Protein AF-A0A842QM04-F1 (afdb_monomer_lite)

pLDDT: mean 75.92, std 20.17, range [36.62, 98.62]

Radius of gyration: 23.26 Å; chains: 1; bounding box: 53×44×74 Å

Sequence (287 aa):
MEVWGDAIVGGTPVADGLPVTAMVNNVDYAQASSTANGMYDVILVNGDRPLTYNDDPNCAAHWAAGEACVPCTPGYGPAHPGNENDYCIEGPQNGSVVNILINNSPTIPVFIWNEGSVAKQKLIVATGGIINFLIDLVPGWNLISIPVLPVDTSITSIMKGCNYNRIWEFQADQSWKSTDTGLAGMDIGHGYWIDRVGLPGNCQINVSGTLPVSTTVGIDSPWTLVGYPSLTAEQITNLVPGGIYNRIWEFQADQSWKSTDTGLTTMEPGKGYWIHSSAPGSYNVTN

Structure (mmCIF, N/CA/C/O backbone):
data_AF-A0A842QM04-F1
#
_entry.id   AF-A0A842QM04-F1
#
loop_
_atom_site.group_PDB
_atom_site.id
_atom_site.type_symbol
_atom_site.label_atom_id
_atom_site.label_alt_id
_atom_site.label_comp_id
_atom_site.label_asym_id
_atom_site.label_entity_id
_atom_site.label_seq_id
_atom_site.pdbx_PDB_ins_code
_atom_site.Cartn_x
_atom_site.Cartn_y
_atom_site.Cartn_z
_atom_site.occupancy
_atom_site.B_iso_or_equiv
_atom_site.auth_seq_id
_atom_site.auth_comp_id
_atom_site.auth_asym_id
_atom_site.auth_atom_id
_atom_site.pdbx_PDB_model_num
ATOM 1 N N . MET A 1 1 ? 20.366 -6.108 -23.669 1.00 50.06 1 MET A N 1
ATOM 2 C CA . MET A 1 1 ? 20.631 -5.439 -22.383 1.00 50.06 1 MET A CA 1
ATOM 3 C C . MET A 1 1 ? 20.894 -6.550 -21.400 1.00 50.06 1 MET A C 1
ATOM 5 O O . MET A 1 1 ? 20.269 -7.597 -21.495 1.00 50.06 1 MET A O 1
ATOM 9 N N . GLU A 1 2 ? 21.826 -6.327 -20.493 1.00 46.25 2 GLU A N 1
ATOM 10 C CA . GLU A 1 2 ? 22.170 -7.273 -19.439 1.00 46.25 2 GLU A CA 1
ATOM 11 C C . GLU A 1 2 ? 21.515 -6.788 -18.143 1.00 46.25 2 GLU A C 1
ATOM 13 O O . GLU A 1 2 ? 21.742 -5.649 -17.720 1.00 46.25 2 GLU A O 1
ATOM 18 N N . VAL A 1 3 ? 20.625 -7.601 -17.574 1.00 48.72 3 VAL A N 1
ATOM 19 C CA . VAL A 1 3 ? 19.901 -7.294 -16.339 1.00 48.72 3 VAL A CA 1
ATOM 20 C C . VAL A 1 3 ? 20.430 -8.201 -15.240 1.00 48.72 3 VAL A C 1
ATOM 22 O O . VAL A 1 3 ? 20.200 -9.405 -15.229 1.00 48.72 3 VAL A O 1
ATOM 25 N N . TRP A 1 4 ? 21.097 -7.589 -14.270 1.00 48.22 4 TRP A N 1
ATOM 26 C CA . TRP A 1 4 ? 21.603 -8.267 -13.083 1.00 48.22 4 TRP A CA 1
ATOM 27 C C . TRP A 1 4 ? 20.594 -8.133 -11.941 1.00 48.22 4 TRP A C 1
ATOM 29 O O . TRP A 1 4 ? 20.156 -7.007 -11.672 1.00 48.22 4 TRP A O 1
ATOM 39 N N . GLY A 1 5 ? 20.285 -9.226 -11.234 1.00 49.91 5 GLY A N 1
ATOM 40 C CA . GLY A 1 5 ? 19.374 -9.183 -10.089 1.00 49.91 5 GLY A CA 1
ATOM 41 C C . GLY A 1 5 ? 19.583 -10.283 -9.047 1.00 49.91 5 GLY A C 1
ATOM 42 O O . GLY A 1 5 ? 19.861 -11.436 -9.361 1.00 49.91 5 GLY A O 1
ATOM 43 N N . ASP A 1 6 ? 19.399 -9.939 -7.773 1.00 50.94 6 ASP A N 1
ATOM 44 C CA . ASP A 1 6 ? 19.312 -10.936 -6.700 1.00 50.94 6 ASP A CA 1
ATOM 45 C C . ASP A 1 6 ? 17.967 -11.647 -6.804 1.00 50.94 6 ASP A C 1
ATOM 47 O O . ASP A 1 6 ? 16.958 -10.947 -6.835 1.00 50.94 6 ASP A O 1
ATOM 51 N N . ALA A 1 7 ? 17.934 -12.985 -6.796 1.00 52.12 7 ALA A N 1
ATOM 52 C CA . ALA A 1 7 ? 16.692 -13.745 -6.706 1.00 52.12 7 ALA A CA 1
ATOM 53 C C . ALA A 1 7 ? 16.375 -14.087 -5.254 1.00 52.12 7 ALA A C 1
ATOM 55 O O . ALA A 1 7 ? 17.070 -14.880 -4.614 1.00 52.12 7 ALA A O 1
ATOM 56 N N . ILE A 1 8 ? 15.287 -13.526 -4.732 1.00 50.38 8 ILE A N 1
ATOM 57 C CA . ILE A 1 8 ? 14.881 -13.747 -3.339 1.00 50.38 8 ILE A CA 1
ATOM 58 C C . ILE A 1 8 ? 13.460 -14.316 -3.293 1.00 50.38 8 ILE A C 1
ATOM 60 O O . ILE A 1 8 ? 12.548 -13.722 -3.857 1.00 50.38 8 ILE A O 1
ATOM 64 N N . VAL A 1 9 ? 13.263 -15.432 -2.583 1.00 49.84 9 VAL A N 1
ATOM 65 C CA . VAL A 1 9 ? 11.953 -16.011 -2.227 1.00 49.84 9 VAL A CA 1
ATOM 66 C C . VAL A 1 9 ? 11.722 -15.788 -0.739 1.00 49.84 9 VAL A C 1
ATOM 68 O O . VAL A 1 9 ? 12.460 -16.322 0.087 1.00 49.84 9 VAL A O 1
ATOM 71 N N . GLY A 1 10 ? 10.696 -15.017 -0.368 1.00 45.59 10 GLY A N 1
ATOM 72 C CA . GLY A 1 10 ? 10.311 -14.856 1.043 1.00 45.59 10 GLY A CA 1
ATOM 73 C C . GLY A 1 10 ? 11.462 -14.401 1.956 1.00 45.59 10 GLY A C 1
ATOM 74 O O . GLY A 1 10 ? 11.600 -14.899 3.068 1.00 45.59 10 GLY A O 1
ATOM 75 N N . GLY A 1 11 ? 12.336 -13.516 1.462 1.00 47.41 11 GLY A N 1
ATOM 76 C CA . GLY A 1 11 ? 13.523 -13.036 2.185 1.00 47.41 11 GLY A CA 1
ATOM 77 C C . GLY A 1 11 ? 14.744 -13.968 2.152 1.00 47.41 11 GLY A C 1
ATOM 78 O O . GLY A 1 11 ? 15.792 -13.596 2.670 1.00 47.41 11 GLY A O 1
ATOM 79 N N . THR A 1 12 ? 14.641 -15.144 1.526 1.00 49.25 12 THR A N 1
ATOM 80 C CA . THR A 1 12 ? 15.732 -16.123 1.396 1.00 49.25 12 THR A CA 1
ATOM 81 C C . THR A 1 12 ? 16.259 -16.156 -0.043 1.00 49.25 12 THR A C 1
ATOM 83 O O . THR A 1 12 ? 15.444 -16.186 -0.968 1.00 49.25 12 THR A O 1
ATOM 86 N N . PRO A 1 13 ? 17.585 -16.169 -0.273 1.00 56.88 13 PRO A N 1
ATOM 87 C CA . PRO A 1 13 ? 18.143 -16.358 -1.610 1.00 56.88 13 PRO A CA 1
ATOM 88 C C . PRO A 1 13 ? 17.659 -17.667 -2.240 1.00 56.88 13 PRO A C 1
ATOM 90 O O . PRO A 1 13 ? 17.586 -18.702 -1.573 1.00 56.88 13 PRO A O 1
ATOM 93 N N . VAL A 1 14 ? 17.318 -17.625 -3.525 1.00 59.19 14 VAL A N 1
ATOM 94 C CA . VAL A 1 14 ? 16.965 -18.831 -4.282 1.00 59.19 14 VAL A CA 1
ATOM 95 C C . VAL A 1 14 ? 18.202 -19.706 -4.459 1.00 59.19 14 VAL A C 1
ATOM 97 O O . VAL A 1 14 ? 19.300 -19.190 -4.626 1.00 59.19 14 VAL A O 1
ATOM 100 N N . ALA A 1 15 ? 18.037 -21.031 -4.424 1.00 60.91 15 ALA A N 1
ATOM 101 C CA . ALA A 1 15 ? 19.145 -21.955 -4.646 1.00 60.91 15 ALA A CA 1
ATOM 102 C C . ALA A 1 15 ? 19.798 -21.742 -6.023 1.00 60.91 15 ALA A C 1
ATOM 104 O O . ALA A 1 15 ? 19.101 -21.520 -7.016 1.00 60.91 15 ALA A O 1
ATOM 105 N N . ASP A 1 16 ? 21.124 -21.851 -6.071 1.00 60.94 16 ASP A N 1
ATOM 106 C CA . ASP A 1 16 ? 21.903 -21.779 -7.307 1.00 60.94 16 ASP A CA 1
ATOM 107 C C . ASP A 1 16 ? 21.516 -22.937 -8.254 1.00 60.94 16 ASP A C 1
ATOM 109 O O . ASP A 1 16 ? 21.175 -24.038 -7.813 1.00 60.94 16 ASP A O 1
ATOM 113 N N . GLY A 1 17 ? 21.596 -22.706 -9.566 1.00 62.78 17 GLY A N 1
ATOM 114 C CA . GLY A 1 17 ? 21.400 -23.732 -10.595 1.00 62.78 17 GLY A CA 1
ATOM 115 C C . GLY A 1 17 ? 19.962 -23.954 -11.068 1.00 62.78 17 GLY A C 1
ATOM 116 O O . GLY A 1 17 ? 19.733 -24.881 -11.847 1.00 62.78 17 GLY A O 1
ATO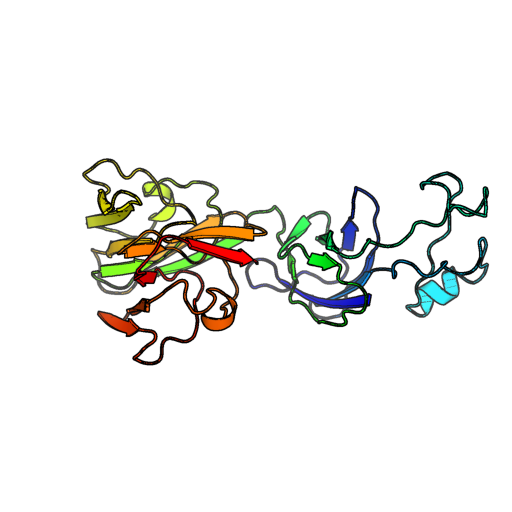M 117 N N . LEU A 1 18 ? 18.984 -23.150 -10.632 1.00 63.22 18 LEU A N 1
ATOM 118 C CA . LEU A 1 18 ? 17.623 -23.250 -11.169 1.00 63.22 18 LEU A CA 1
ATOM 119 C C . LEU A 1 18 ? 17.530 -22.657 -12.586 1.00 63.22 18 LEU A C 1
ATOM 121 O O . LEU A 1 18 ? 18.185 -21.654 -12.872 1.00 63.22 18 LEU A O 1
ATOM 125 N N . PRO A 1 19 ? 16.702 -23.241 -13.475 1.00 69.31 19 PRO A N 1
ATOM 126 C CA . PRO A 1 19 ? 16.537 -22.730 -14.830 1.00 69.31 19 PRO A CA 1
ATOM 127 C C . PRO A 1 19 ? 15.840 -21.369 -14.805 1.00 69.31 19 PRO A C 1
ATOM 129 O O . PRO A 1 19 ? 14.914 -21.166 -14.019 1.00 69.31 19 PRO A O 1
ATOM 132 N N . VAL A 1 20 ? 16.251 -20.455 -15.681 1.00 67.81 20 VAL A N 1
ATOM 133 C CA . VAL A 1 20 ? 15.662 -19.117 -15.800 1.00 67.81 20 VAL A CA 1
ATOM 134 C C . VAL A 1 20 ? 15.274 -18.849 -17.243 1.00 67.81 20 VAL A C 1
ATOM 136 O O . VAL A 1 20 ? 16.060 -19.113 -18.147 1.00 67.81 20 VAL A O 1
ATOM 139 N N . THR A 1 21 ? 14.069 -18.323 -17.439 1.00 73.19 21 THR A N 1
ATOM 140 C CA . THR A 1 21 ? 13.501 -17.974 -18.750 1.00 73.19 21 THR A CA 1
ATOM 141 C C . THR A 1 21 ? 12.966 -16.547 -18.703 1.00 73.19 21 THR A C 1
ATOM 143 O O . THR A 1 21 ? 12.448 -16.138 -17.662 1.00 73.19 21 THR A O 1
ATOM 146 N N . ALA A 1 22 ? 13.013 -15.800 -19.804 1.00 69.88 22 ALA A N 1
ATOM 147 C CA . ALA A 1 22 ? 12.411 -14.471 -19.903 1.00 69.88 22 ALA A CA 1
ATOM 148 C C . ALA A 1 22 ? 11.474 -14.401 -21.106 1.00 69.88 22 ALA A C 1
ATOM 150 O O . ALA A 1 22 ? 11.898 -14.291 -22.252 1.00 69.88 22 ALA A O 1
ATOM 151 N N . MET A 1 23 ? 10.177 -14.456 -20.827 1.00 68.94 23 MET A N 1
ATOM 152 C CA . MET A 1 23 ? 9.145 -14.651 -21.831 1.00 68.94 23 MET A CA 1
ATOM 153 C C . MET A 1 23 ? 8.532 -13.323 -22.277 1.00 68.94 23 MET A C 1
ATOM 155 O O . MET A 1 23 ? 8.021 -12.559 -21.452 1.00 68.94 23 MET A O 1
ATOM 159 N N . VAL A 1 24 ? 8.467 -13.113 -23.591 1.00 62.97 24 VAL A N 1
ATOM 160 C CA . VAL A 1 24 ? 7.610 -12.106 -24.238 1.00 62.97 24 VAL A CA 1
ATOM 161 C C . VAL A 1 24 ? 6.768 -12.826 -25.284 1.00 62.97 24 VAL A C 1
ATOM 163 O O . VAL A 1 24 ? 7.307 -13.520 -26.137 1.00 62.97 24 VAL A O 1
ATOM 166 N N . ASN A 1 25 ? 5.438 -12.723 -25.209 1.00 65.56 25 ASN A N 1
ATOM 167 C CA . ASN A 1 25 ? 4.518 -13.395 -26.145 1.00 65.56 25 ASN A CA 1
ATOM 168 C C . ASN A 1 25 ? 4.807 -14.902 -26.354 1.00 65.56 25 ASN A C 1
ATOM 170 O O . ASN A 1 25 ? 4.717 -15.406 -27.471 1.00 65.56 25 ASN A O 1
ATOM 174 N N . ASN A 1 26 ? 5.136 -15.625 -25.276 1.00 66.19 26 ASN A N 1
ATOM 175 C CA . ASN A 1 26 ? 5.516 -17.050 -25.277 1.00 66.19 26 ASN A CA 1
ATOM 176 C C . ASN A 1 26 ? 6.817 -17.401 -26.020 1.00 66.19 26 ASN A C 1
ATOM 178 O O . ASN A 1 26 ? 7.071 -18.578 -26.271 1.00 66.19 26 ASN A O 1
ATOM 182 N N . VAL A 1 27 ? 7.661 -16.417 -26.312 1.00 63.50 27 VAL A N 1
ATOM 183 C CA . VAL A 1 27 ? 9.019 -16.628 -26.816 1.00 63.50 27 VAL A CA 1
ATOM 184 C C . VAL A 1 27 ? 10.002 -16.324 -25.689 1.00 63.50 27 VAL A C 1
ATOM 186 O O . VAL A 1 27 ? 9.849 -15.313 -25.002 1.00 63.50 27 VAL A O 1
ATOM 189 N N . ASP A 1 28 ? 10.956 -17.227 -25.463 1.00 68.81 28 ASP A N 1
ATOM 190 C CA . ASP A 1 28 ? 12.012 -17.056 -24.464 1.00 68.81 28 ASP A CA 1
ATOM 191 C C . ASP A 1 28 ? 13.169 -16.253 -25.063 1.00 68.81 28 ASP A C 1
ATOM 193 O O . ASP A 1 28 ? 13.744 -16.630 -26.084 1.00 68.81 28 ASP A O 1
ATOM 197 N N . TYR A 1 29 ? 13.481 -15.136 -24.420 1.00 64.81 29 TYR A N 1
ATOM 198 C CA . TYR A 1 29 ? 14.514 -14.183 -24.808 1.00 64.81 29 TYR A CA 1
ATOM 199 C C . TYR A 1 29 ? 15.666 -14.121 -23.802 1.00 64.81 29 TYR A C 1
ATOM 201 O O . TYR A 1 29 ? 16.580 -13.311 -23.982 1.00 64.81 29 TYR A O 1
ATOM 209 N N . ALA A 1 30 ? 15.621 -14.928 -22.734 1.00 63.69 30 ALA A N 1
ATOM 210 C CA . ALA A 1 30 ? 16.684 -14.960 -21.742 1.00 63.69 30 ALA A CA 1
ATOM 211 C C . ALA A 1 30 ? 17.868 -15.795 -22.220 1.00 63.69 30 ALA A C 1
ATOM 213 O O . ALA A 1 30 ? 17.745 -16.968 -22.561 1.00 63.69 30 ALA A O 1
ATOM 214 N N . GLN A 1 31 ? 19.052 -15.223 -22.070 1.00 62.38 31 GLN A N 1
ATOM 215 C CA . GLN A 1 31 ? 20.216 -15.979 -21.650 1.00 62.38 31 GLN A CA 1
ATOM 216 C C . GLN A 1 31 ? 20.417 -15.691 -20.174 1.00 62.38 31 GLN A C 1
ATOM 218 O O . GLN A 1 31 ? 20.721 -14.563 -19.797 1.00 62.38 31 GLN A O 1
ATOM 223 N N . ALA A 1 32 ? 20.205 -16.689 -19.328 1.00 60.81 32 ALA A N 1
ATOM 224 C CA . ALA A 1 32 ? 20.307 -16.491 -17.898 1.00 60.81 32 ALA A CA 1
ATOM 225 C C . ALA A 1 32 ? 21.270 -17.482 -17.260 1.00 60.81 32 ALA A C 1
ATOM 227 O O . ALA A 1 32 ? 21.277 -18.670 -17.586 1.00 60.81 32 ALA A O 1
ATOM 228 N N . SER A 1 33 ? 22.082 -16.983 -16.333 1.00 61.19 33 SER A N 1
ATOM 229 C CA . SER A 1 33 ? 22.974 -17.803 -15.527 1.00 61.19 33 SER A CA 1
ATOM 230 C C . SER A 1 33 ? 22.689 -17.572 -14.047 1.00 61.19 33 SER A C 1
ATOM 232 O O . SER A 1 33 ? 22.575 -16.440 -13.575 1.00 61.19 33 SER A O 1
ATOM 234 N N . SER A 1 34 ? 22.542 -18.663 -13.295 1.00 58.72 34 SER A N 1
ATOM 235 C CA . SER A 1 34 ? 22.587 -18.592 -11.839 1.00 58.72 34 SER A CA 1
ATOM 236 C C . SER A 1 34 ? 24.041 -18.394 -11.420 1.00 58.72 34 SER A C 1
ATOM 238 O O . SER A 1 34 ? 24.897 -19.220 -11.753 1.00 58.72 34 SER A O 1
ATOM 240 N N . THR A 1 35 ? 24.324 -17.330 -10.686 1.00 56.56 35 THR A N 1
ATOM 241 C CA . THR A 1 35 ? 25.639 -17.088 -10.086 1.00 56.56 35 THR A CA 1
ATOM 242 C C . THR A 1 35 ? 25.658 -17.582 -8.635 1.00 56.56 35 THR A C 1
ATOM 244 O O . THR A 1 35 ? 24.661 -18.098 -8.135 1.00 56.56 35 THR A O 1
ATOM 247 N N . ALA A 1 36 ? 26.801 -17.463 -7.956 1.00 52.94 36 ALA A N 1
ATOM 248 C CA . ALA A 1 36 ? 26.928 -17.888 -6.565 1.00 52.94 36 ALA A CA 1
ATOM 249 C C . ALA A 1 36 ? 26.065 -17.032 -5.619 1.00 52.94 36 ALA A C 1
ATOM 251 O O . ALA A 1 36 ? 26.028 -15.806 -5.743 1.00 52.94 36 ALA A O 1
ATOM 252 N N . ASN A 1 37 ? 25.492 -17.668 -4.593 1.00 54.59 37 ASN A N 1
ATOM 253 C CA . ASN A 1 37 ? 24.711 -17.035 -3.516 1.00 54.59 37 ASN A CA 1
ATOM 254 C C . ASN A 1 37 ? 23.301 -16.554 -3.922 1.00 54.59 37 ASN A C 1
ATOM 256 O O . ASN A 1 37 ? 22.793 -15.590 -3.349 1.00 54.59 37 ASN A O 1
ATOM 260 N N . GLY A 1 38 ? 22.655 -17.214 -4.881 1.00 50.22 38 GLY A N 1
ATOM 261 C CA . GLY A 1 38 ? 21.266 -16.957 -5.267 1.00 50.22 38 GLY A CA 1
ATOM 262 C C . GLY A 1 38 ? 21.049 -15.691 -6.093 1.00 50.22 38 GLY A C 1
ATOM 263 O O . GLY A 1 38 ? 19.921 -15.213 -6.208 1.00 50.22 38 GLY A O 1
ATOM 264 N N . MET A 1 39 ? 22.113 -15.131 -6.670 1.00 51.56 39 MET A N 1
ATOM 265 C CA . MET A 1 39 ? 22.015 -14.032 -7.631 1.00 51.56 39 MET A CA 1
ATOM 266 C C . MET A 1 39 ? 21.904 -14.587 -9.052 1.00 51.56 39 MET A C 1
ATOM 268 O O . MET A 1 39 ? 22.579 -15.559 -9.396 1.00 51.56 39 MET A O 1
ATOM 272 N N . TYR A 1 40 ? 21.087 -13.957 -9.888 1.00 55.41 40 TYR A N 1
ATOM 273 C CA . TYR A 1 40 ? 20.880 -14.349 -11.277 1.00 55.41 40 TYR A CA 1
ATOM 274 C C . TYR A 1 40 ? 21.275 -13.209 -12.207 1.00 55.41 40 TYR A C 1
ATOM 276 O O . TYR A 1 40 ? 20.991 -12.036 -11.960 1.00 55.41 40 TYR A O 1
ATOM 284 N N . ASP A 1 41 ? 21.932 -13.581 -13.293 1.00 55.19 41 ASP A N 1
ATOM 285 C CA . ASP A 1 41 ? 22.185 -12.699 -14.417 1.00 55.19 41 ASP A CA 1
ATOM 286 C C . ASP A 1 41 ? 21.240 -13.092 -15.548 1.00 55.19 41 ASP A C 1
ATOM 288 O O . ASP A 1 41 ? 21.176 -14.269 -15.902 1.00 55.19 41 ASP A O 1
ATOM 292 N N . VAL A 1 42 ? 20.460 -12.137 -16.052 1.00 57.56 42 VAL A N 1
ATOM 293 C CA . VAL A 1 42 ? 19.512 -12.326 -17.151 1.00 57.56 42 VAL A CA 1
ATOM 294 C C . VAL A 1 42 ? 19.873 -11.348 -18.260 1.00 57.56 42 VAL A C 1
ATOM 296 O O . VAL A 1 42 ? 19.535 -10.163 -18.233 1.00 57.56 42 VAL A O 1
ATOM 299 N N . ILE A 1 43 ? 20.531 -11.860 -19.289 1.00 56.47 43 ILE A N 1
ATOM 300 C CA . ILE A 1 43 ? 20.775 -11.147 -20.532 1.00 56.47 43 ILE A CA 1
ATOM 301 C C . ILE A 1 43 ? 19.538 -11.308 -21.410 1.00 56.47 43 ILE A C 1
ATOM 303 O O . ILE A 1 43 ? 19.187 -12.405 -21.839 1.00 56.47 43 ILE A O 1
ATOM 307 N N . LEU A 1 44 ? 18.878 -10.192 -21.703 1.00 58.16 44 LEU A N 1
ATOM 308 C CA . LEU A 1 44 ? 17.851 -10.128 -22.734 1.00 58.16 44 LEU A CA 1
ATOM 309 C C . LEU A 1 44 ? 18.530 -9.763 -24.054 1.00 58.16 44 LEU A C 1
ATOM 311 O O . LEU A 1 44 ? 19.153 -8.695 -24.182 1.00 58.16 44 LEU A O 1
ATOM 315 N N . VAL A 1 45 ? 18.429 -10.665 -25.028 1.00 56.03 45 VAL A N 1
ATOM 316 C CA . VAL A 1 45 ? 19.052 -10.494 -26.345 1.00 56.03 45 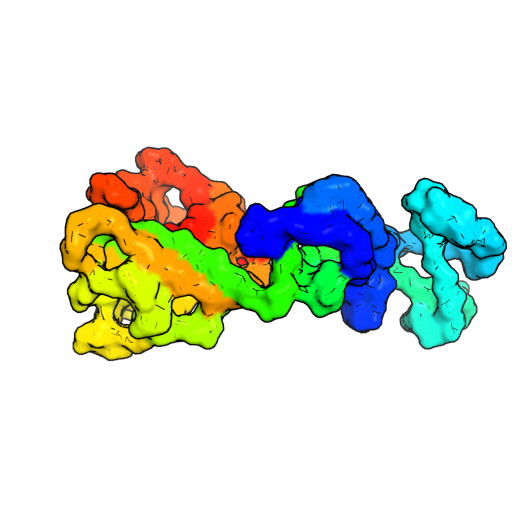VAL A CA 1
ATOM 317 C C . VAL A 1 45 ? 18.433 -9.267 -27.039 1.00 56.03 45 VAL A C 1
ATOM 319 O O . VAL A 1 45 ? 17.214 -9.123 -27.100 1.00 56.03 45 VAL A O 1
ATOM 322 N N . ASN A 1 46 ? 19.284 -8.325 -27.470 1.00 51.03 46 ASN A N 1
ATOM 323 C CA . ASN A 1 46 ? 18.893 -6.976 -27.909 1.00 51.03 46 ASN A CA 1
ATOM 324 C C . ASN A 1 46 ? 17.923 -6.961 -29.108 1.00 51.03 46 ASN A C 1
ATOM 326 O O . ASN A 1 46 ? 18.108 -7.706 -30.066 1.00 51.03 46 ASN A O 1
ATOM 330 N N . GLY A 1 47 ? 16.969 -6.021 -29.060 1.00 46.50 47 GLY A N 1
ATOM 331 C CA . GLY A 1 47 ? 16.102 -5.607 -30.168 1.00 46.50 47 GLY A CA 1
ATOM 332 C C . GLY A 1 47 ? 16.815 -4.824 -31.285 1.00 46.50 47 GLY A C 1
ATOM 333 O O . GLY A 1 47 ? 17.942 -4.351 -31.113 1.00 46.50 47 GLY A O 1
ATOM 334 N N . ASP A 1 48 ? 16.136 -4.766 -32.435 1.00 38.78 48 ASP A N 1
ATOM 335 C CA . ASP A 1 48 ? 16.347 -3.987 -33.673 1.00 38.78 48 ASP A CA 1
ATOM 336 C C . ASP A 1 48 ? 17.752 -3.894 -34.297 1.00 38.78 48 ASP A C 1
ATOM 338 O O . ASP A 1 48 ? 17.982 -3.131 -35.240 1.00 38.78 48 ASP A O 1
ATOM 342 N N . ARG A 1 49 ? 18.709 -4.719 -33.869 1.00 36.62 49 ARG A N 1
ATOM 343 C CA . ARG A 1 49 ? 19.895 -5.006 -34.685 1.00 36.62 49 ARG A CA 1
ATOM 344 C C . ARG A 1 49 ? 19.730 -6.371 -35.333 1.00 36.62 49 ARG A C 1
ATOM 346 O O . ARG A 1 49 ? 19.421 -7.312 -34.605 1.00 36.62 49 ARG A O 1
ATOM 353 N N . PRO A 1 50 ? 19.973 -6.509 -36.653 1.00 37.75 50 PRO A N 1
ATOM 354 C CA . PRO A 1 50 ? 20.036 -7.824 -37.269 1.00 37.75 50 PRO A CA 1
ATOM 355 C C . PRO A 1 50 ? 21.075 -8.634 -36.496 1.00 37.75 50 PRO A C 1
ATOM 357 O O . PRO A 1 50 ? 22.263 -8.296 -36.501 1.00 37.75 50 PRO A O 1
ATOM 360 N N . LEU A 1 51 ? 20.604 -9.645 -35.764 1.00 39.91 51 LEU A N 1
ATOM 361 C CA . LEU A 1 51 ? 21.462 -10.649 -35.156 1.00 39.91 51 LEU A CA 1
ATOM 362 C C . LEU A 1 51 ? 22.231 -11.263 -36.319 1.00 39.91 51 LEU A C 1
ATOM 364 O O . LEU A 1 51 ? 21.653 -11.798 -37.262 1.00 39.91 51 LEU A O 1
ATOM 368 N N . THR A 1 52 ? 23.531 -11.019 -36.343 1.00 37.72 52 THR A N 1
ATOM 369 C CA . THR A 1 52 ? 24.341 -11.306 -37.515 1.00 37.72 52 THR A CA 1
ATOM 370 C C . THR A 1 52 ? 24.441 -12.808 -37.755 1.00 37.72 52 THR A C 1
ATOM 372 O O . THR A 1 52 ? 24.844 -13.545 -36.865 1.00 37.72 52 THR A O 1
ATOM 375 N N . TYR A 1 53 ? 24.153 -13.166 -39.010 1.00 43.25 53 TYR A N 1
ATOM 376 C CA . TYR A 1 53 ? 24.364 -14.426 -39.724 1.00 43.25 53 TYR A CA 1
ATOM 377 C C . TYR A 1 53 ? 23.592 -15.652 -39.218 1.00 43.25 53 TYR A C 1
ATOM 379 O O . TYR A 1 53 ? 23.960 -16.304 -38.24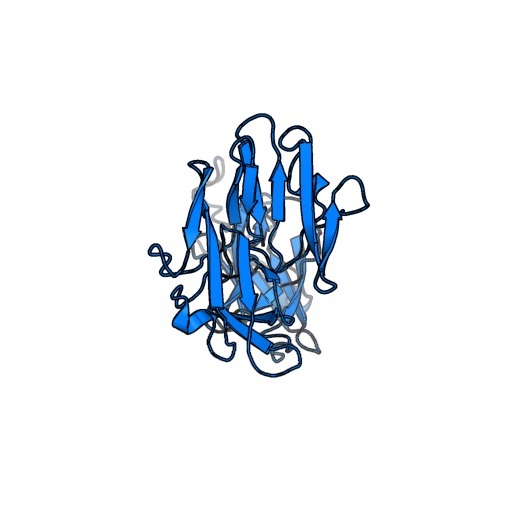4 1.00 43.25 53 TYR A O 1
ATOM 387 N N . ASN A 1 54 ? 22.578 -16.030 -40.008 1.00 39.47 54 ASN A N 1
ATOM 388 C CA . ASN A 1 54 ? 22.154 -17.421 -40.139 1.00 39.47 54 ASN A CA 1
ATOM 389 C C . ASN A 1 54 ? 23.413 -18.307 -40.229 1.00 39.47 54 ASN A C 1
ATOM 391 O O . ASN A 1 54 ? 24.284 -18.053 -41.063 1.00 39.47 54 ASN A O 1
ATOM 395 N N . ASP A 1 55 ? 23.488 -19.319 -39.364 1.00 50.12 55 ASP A N 1
ATOM 396 C CA . ASP A 1 55 ? 24.503 -20.379 -39.363 1.00 50.12 55 ASP A CA 1
ATOM 397 C C . ASP A 1 55 ? 25.896 -20.036 -38.797 1.00 50.12 55 ASP A C 1
ATOM 399 O O . ASP A 1 55 ? 26.899 -20.479 -39.354 1.00 50.12 55 ASP A O 1
ATOM 403 N N . ASP A 1 56 ? 26.006 -19.326 -37.666 1.00 55.16 56 ASP A N 1
ATOM 404 C CA . ASP A 1 56 ? 27.287 -19.233 -36.940 1.00 55.16 56 ASP A CA 1
ATOM 405 C C . ASP A 1 56 ? 27.718 -20.611 -36.367 1.00 55.16 56 ASP A C 1
ATOM 407 O O . ASP A 1 56 ? 27.140 -21.090 -35.382 1.00 55.16 56 ASP A O 1
ATOM 411 N N . PRO A 1 57 ? 28.759 -21.271 -36.922 1.00 60.25 57 PRO A N 1
ATOM 412 C CA . PRO A 1 57 ? 29.215 -22.578 -36.445 1.00 60.25 57 PRO A CA 1
ATOM 413 C C . PRO A 1 57 ? 29.892 -22.507 -35.067 1.00 60.25 57 PRO A C 1
ATOM 415 O O . PRO A 1 57 ? 30.085 -23.539 -34.422 1.00 60.25 57 PRO A O 1
ATOM 418 N N . ASN A 1 58 ? 30.242 -21.306 -34.602 1.00 57.78 58 ASN A N 1
ATOM 419 C CA . ASN A 1 58 ? 30.855 -21.054 -33.306 1.00 57.78 58 ASN A CA 1
ATOM 420 C C . ASN A 1 58 ? 29.828 -20.644 -32.250 1.00 57.78 58 ASN A C 1
ATOM 422 O O . ASN A 1 58 ? 30.225 -20.263 -31.151 1.00 57.78 58 ASN A O 1
ATOM 426 N N . CYS A 1 59 ? 28.525 -20.774 -32.521 1.00 57.12 59 CYS A N 1
ATOM 427 C CA . CYS A 1 59 ? 27.476 -20.411 -31.569 1.00 57.12 59 CYS A CA 1
ATOM 428 C C . CYS A 1 59 ? 27.679 -21.054 -30.187 1.00 57.12 59 CYS A C 1
ATOM 430 O O . CYS A 1 59 ? 27.491 -20.406 -29.166 1.00 57.12 59 CYS A O 1
ATOM 432 N N . ALA A 1 60 ? 28.167 -22.299 -30.133 1.00 56.16 60 ALA A N 1
ATOM 433 C CA . ALA A 1 60 ? 28.515 -22.973 -28.880 1.00 56.16 60 ALA A CA 1
ATOM 434 C C . ALA A 1 60 ? 29.724 -22.348 -28.146 1.00 56.16 60 ALA A C 1
ATOM 436 O O . ALA A 1 60 ? 29.792 -22.400 -26.920 1.00 56.16 60 ALA A O 1
ATOM 437 N N . ALA A 1 61 ? 30.680 -21.763 -28.871 1.00 58.66 61 ALA A N 1
ATOM 438 C CA . ALA A 1 61 ? 31.825 -21.056 -28.297 1.00 58.66 61 ALA A CA 1
ATOM 439 C C . ALA A 1 61 ? 31.432 -19.656 -27.803 1.00 58.66 61 ALA A C 1
ATOM 441 O O . ALA A 1 61 ? 31.835 -19.275 -26.709 1.00 58.66 61 ALA A O 1
ATOM 442 N N . HIS A 1 62 ? 30.587 -18.944 -28.555 1.00 53.53 62 HIS A N 1
ATOM 443 C CA . HIS A 1 62 ? 29.954 -17.699 -28.112 1.00 53.53 62 HIS A CA 1
ATOM 444 C C . HIS A 1 62 ? 29.110 -17.943 -26.852 1.00 53.53 62 HIS A C 1
ATOM 446 O O . HIS A 1 62 ? 29.283 -17.260 -25.844 1.00 53.53 62 HIS A O 1
ATOM 452 N N . TRP A 1 63 ? 28.326 -19.027 -26.844 1.00 51.78 63 TRP A N 1
ATOM 453 C CA . TRP A 1 63 ? 27.583 -19.498 -25.674 1.00 51.78 63 TRP A CA 1
ATOM 454 C C . TRP A 1 63 ? 28.495 -19.772 -24.468 1.00 51.78 63 TRP A C 1
ATOM 456 O O . TRP A 1 63 ? 28.179 -19.385 -23.347 1.00 51.78 63 TRP A O 1
ATOM 466 N N . ALA A 1 64 ? 29.653 -20.404 -24.681 1.00 50.81 64 ALA A N 1
ATOM 467 C CA . ALA A 1 64 ? 30.630 -20.670 -23.623 1.00 50.81 64 ALA A CA 1
ATOM 468 C C . ALA A 1 64 ? 31.380 -19.412 -23.136 1.00 50.81 64 ALA A C 1
ATOM 470 O O . ALA A 1 64 ? 31.931 -19.425 -22.035 1.00 50.81 64 ALA A O 1
ATOM 471 N N . ALA A 1 65 ? 31.405 -18.345 -23.937 1.00 50.91 65 ALA A N 1
ATOM 472 C CA . ALA A 1 65 ? 32.043 -17.068 -23.623 1.00 50.91 65 ALA A CA 1
ATOM 473 C C . ALA A 1 65 ? 31.086 -16.041 -22.985 1.00 50.91 65 ALA A C 1
ATOM 475 O O . ALA A 1 65 ? 31.525 -14.946 -22.640 1.00 50.91 65 ALA A O 1
ATOM 476 N N . GLY A 1 66 ? 29.805 -16.386 -22.806 1.00 43.38 66 GLY A N 1
ATOM 477 C CA . GLY A 1 66 ? 28.784 -15.460 -22.300 1.00 43.38 66 GLY A CA 1
ATOM 478 C C . GLY A 1 66 ? 28.295 -14.459 -23.350 1.00 43.38 66 GLY A C 1
ATOM 479 O O . GLY A 1 66 ? 27.769 -13.406 -23.007 1.00 43.38 66 GLY A O 1
ATOM 480 N N . GLU A 1 67 ? 28.488 -14.765 -24.631 1.00 48.03 67 GLU A N 1
ATOM 481 C CA . GLU A 1 67 ? 28.049 -13.934 -25.744 1.00 48.03 67 GLU A CA 1
ATOM 482 C C . GLU A 1 67 ? 26.683 -14.407 -26.273 1.00 48.03 67 GLU A C 1
ATOM 484 O O . GLU A 1 67 ? 26.362 -15.603 -26.292 1.00 48.03 67 GLU A O 1
ATOM 489 N N . ALA A 1 68 ? 25.858 -13.456 -26.719 1.00 46.12 68 ALA A N 1
ATOM 490 C CA . ALA A 1 68 ? 24.538 -13.755 -27.257 1.00 46.12 68 ALA A CA 1
ATOM 491 C C . ALA A 1 68 ? 24.633 -14.443 -28.622 1.00 46.12 68 ALA A C 1
ATOM 493 O O . ALA A 1 68 ? 25.121 -13.855 -29.584 1.00 46.12 68 ALA A O 1
ATOM 494 N N . CYS A 1 69 ? 24.120 -15.671 -28.713 1.00 50.81 69 CYS A N 1
ATOM 495 C CA . CYS A 1 69 ? 23.965 -16.389 -29.972 1.00 50.81 69 CYS A CA 1
ATOM 496 C C . CYS A 1 69 ? 22.648 -17.176 -29.956 1.00 50.81 69 CYS A C 1
ATOM 498 O O . CYS A 1 69 ? 22.486 -18.113 -29.174 1.00 50.81 69 CYS A O 1
ATOM 500 N N . VAL A 1 70 ? 21.691 -16.764 -30.794 1.00 50.09 70 VAL A N 1
ATOM 501 C CA . VAL A 1 70 ? 20.389 -17.428 -30.952 1.00 50.09 70 VAL A CA 1
ATOM 502 C C . VAL A 1 70 ? 20.318 -17.992 -32.373 1.00 50.09 70 VAL A C 1
ATOM 504 O O . VAL A 1 70 ? 20.421 -17.215 -33.322 1.00 50.09 70 VAL A O 1
ATOM 507 N N . PRO A 1 71 ? 20.139 -19.312 -32.561 1.00 44.53 71 PRO A N 1
ATOM 508 C CA . PRO A 1 71 ? 19.958 -19.887 -33.889 1.00 44.53 71 PRO A CA 1
ATOM 509 C C . PRO A 1 71 ? 18.649 -19.377 -34.507 1.00 44.53 71 PRO A C 1
ATOM 511 O O . PRO A 1 71 ? 17.567 -19.638 -33.974 1.00 44.53 71 PRO A O 1
ATOM 514 N N . CYS A 1 72 ? 18.717 -18.669 -35.636 1.00 47.62 72 CYS A N 1
ATOM 515 C CA . CYS A 1 72 ? 17.514 -18.319 -36.389 1.00 47.62 72 CYS A CA 1
ATOM 516 C C . CYS A 1 72 ? 16.894 -19.624 -36.926 1.00 47.62 72 CYS A C 1
ATOM 518 O O . CYS A 1 72 ? 17.539 -20.395 -37.636 1.00 47.62 72 CYS A O 1
ATOM 520 N N . THR A 1 73 ? 15.651 -19.918 -36.535 1.00 44.62 73 THR A N 1
ATOM 521 C CA . THR A 1 73 ? 14.913 -21.075 -37.058 1.00 44.62 73 THR A CA 1
ATOM 522 C C . THR A 1 73 ? 13.970 -20.568 -38.146 1.00 44.62 73 THR A C 1
ATOM 524 O O . THR A 1 73 ? 13.131 -19.715 -37.845 1.00 44.62 73 THR A O 1
ATOM 527 N N . PRO A 1 74 ? 14.054 -21.053 -39.397 1.00 45.59 74 PRO A N 1
ATOM 528 C CA . PRO A 1 74 ? 13.150 -20.611 -40.454 1.00 45.59 74 PRO A CA 1
ATOM 529 C C . PRO A 1 74 ? 11.681 -20.826 -40.049 1.00 45.59 74 PRO A C 1
ATOM 531 O O . PRO A 1 74 ? 11.278 -21.957 -39.777 1.00 45.59 74 PRO A O 1
ATOM 534 N N . GLY A 1 75 ? 10.877 -19.754 -40.018 1.00 48.00 75 GLY A N 1
ATOM 535 C CA . GLY A 1 75 ? 9.414 -19.836 -39.877 1.00 48.00 75 GLY A CA 1
ATOM 536 C C . GLY A 1 75 ? 8.774 -19.224 -38.623 1.00 48.00 75 GLY A C 1
ATOM 537 O O . GLY A 1 75 ? 7.554 -19.308 -38.498 1.00 48.00 75 GLY A O 1
ATOM 538 N N . TYR A 1 76 ? 9.530 -18.588 -37.721 1.00 44.34 76 TYR A N 1
ATOM 539 C CA . TYR A 1 76 ? 8.978 -17.885 -36.549 1.00 44.34 76 TYR A CA 1
ATOM 540 C C . TYR A 1 76 ? 9.250 -16.367 -36.621 1.00 44.34 76 TYR A C 1
ATOM 542 O O . TYR A 1 76 ? 10.220 -15.878 -36.055 1.00 44.34 76 TYR A O 1
ATOM 550 N N . GLY A 1 77 ? 8.394 -15.612 -37.322 1.00 45.84 77 GLY A N 1
ATOM 551 C CA . GLY A 1 77 ? 8.397 -14.136 -37.311 1.00 45.84 77 GLY A CA 1
ATOM 552 C C . GLY A 1 77 ? 7.674 -13.494 -38.510 1.00 45.84 77 GLY A C 1
ATOM 553 O O . GLY A 1 77 ? 7.534 -14.144 -39.549 1.00 45.84 77 GLY A O 1
ATOM 554 N N . PRO A 1 78 ? 7.170 -12.247 -38.403 1.00 43.41 78 PRO A N 1
ATOM 555 C CA . PRO A 1 78 ? 6.719 -11.479 -39.564 1.00 43.41 78 PRO A CA 1
ATOM 556 C C . PRO A 1 78 ? 7.918 -11.133 -40.463 1.00 43.41 78 PRO A C 1
ATOM 558 O O . PRO A 1 78 ? 8.989 -10.800 -39.970 1.00 43.41 78 PRO A O 1
ATOM 561 N N . ALA A 1 79 ? 7.750 -11.233 -41.784 1.00 47.06 79 ALA A N 1
ATOM 562 C CA . ALA A 1 79 ? 8.826 -10.963 -42.738 1.00 47.06 79 ALA A CA 1
ATOM 563 C C . ALA A 1 79 ? 9.294 -9.499 -42.654 1.00 47.06 79 ALA A C 1
ATOM 565 O O . ALA A 1 79 ? 8.472 -8.581 -42.729 1.00 47.06 79 ALA A O 1
ATOM 566 N N . HIS A 1 80 ? 10.607 -9.279 -42.557 1.00 45.09 80 HIS A N 1
ATOM 567 C CA . HIS A 1 80 ? 11.181 -7.939 -42.645 1.00 45.09 80 HIS A CA 1
ATOM 568 C C . HIS A 1 80 ? 10.949 -7.375 -44.062 1.00 45.09 80 HIS A C 1
ATOM 570 O O . HIS A 1 80 ? 11.229 -8.058 -45.056 1.00 45.09 80 HIS A O 1
ATOM 576 N N . PRO A 1 81 ? 10.470 -6.127 -44.221 1.00 43.31 81 PRO A N 1
ATOM 577 C CA . PRO A 1 81 ? 10.336 -5.523 -45.540 1.00 43.31 81 PRO A CA 1
ATOM 578 C C . PRO A 1 81 ? 11.727 -5.360 -46.169 1.00 43.31 81 PRO A C 1
ATOM 580 O O . PRO A 1 81 ? 12.551 -4.596 -45.670 1.00 43.31 81 PRO A O 1
ATOM 583 N N . GLY A 1 82 ? 11.995 -6.103 -47.247 1.00 55.00 82 GLY A N 1
ATOM 584 C CA . GLY A 1 82 ? 13.239 -6.027 -48.023 1.00 55.00 82 GLY A CA 1
ATOM 585 C C . GLY A 1 82 ? 14.084 -7.305 -48.078 1.00 55.00 82 GLY A C 1
ATOM 586 O O . GLY A 1 82 ? 15.000 -7.351 -48.895 1.00 55.00 82 GLY A O 1
ATOM 587 N N . ASN A 1 83 ? 13.783 -8.342 -47.286 1.00 49.72 83 ASN A N 1
ATOM 588 C CA . ASN A 1 83 ? 14.464 -9.635 -47.397 1.00 49.72 83 ASN A CA 1
ATOM 589 C C . ASN A 1 83 ? 13.519 -10.776 -46.990 1.00 49.72 83 ASN A C 1
ATOM 591 O O . ASN A 1 83 ? 13.268 -11.002 -45.811 1.00 49.72 83 ASN A O 1
ATOM 595 N N . GLU A 1 84 ? 12.971 -11.496 -47.972 1.00 48.81 84 GLU A N 1
ATOM 596 C CA . GLU A 1 84 ? 11.907 -12.500 -47.773 1.00 48.81 84 GLU A CA 1
ATOM 597 C C . GLU A 1 84 ? 12.375 -13.774 -47.034 1.00 48.81 84 GLU A C 1
ATOM 599 O O . GLU A 1 84 ? 11.571 -14.667 -46.787 1.00 48.81 84 GLU A O 1
ATOM 604 N N . ASN A 1 85 ? 13.660 -13.855 -46.659 1.00 48.53 85 ASN A N 1
ATOM 605 C CA . ASN A 1 85 ? 14.280 -15.040 -46.057 1.00 48.53 85 ASN A CA 1
ATOM 606 C C . ASN A 1 85 ? 14.961 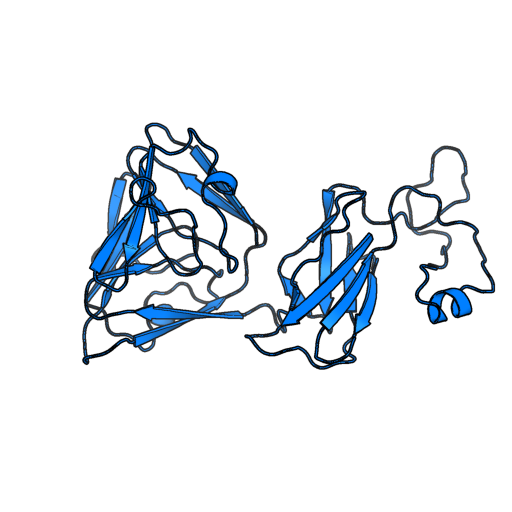-14.796 -44.694 1.00 48.53 85 ASN A C 1
ATOM 608 O O . ASN A 1 85 ? 15.518 -15.743 -44.141 1.00 48.53 85 ASN A O 1
ATOM 612 N N . ASP A 1 86 ? 14.924 -13.580 -44.137 1.00 48.16 86 ASP A N 1
ATOM 613 C CA . ASP A 1 86 ? 15.451 -13.310 -42.789 1.00 48.16 86 ASP A CA 1
ATOM 614 C C . ASP A 1 86 ? 14.328 -13.410 -41.751 1.00 48.16 86 ASP A C 1
ATOM 616 O O . ASP A 1 86 ? 13.589 -12.459 -41.503 1.00 48.16 86 ASP A O 1
ATOM 620 N N . TYR A 1 87 ? 14.199 -14.590 -41.144 1.00 49.47 87 TYR A N 1
ATOM 621 C CA . TYR A 1 87 ? 13.330 -14.835 -39.990 1.00 49.47 87 TYR A CA 1
ATOM 622 C C . TYR A 1 87 ? 14.190 -14.999 -38.739 1.00 49.47 87 TYR A C 1
ATOM 624 O O . TYR A 1 87 ? 14.274 -16.086 -38.165 1.00 49.47 87 TYR A O 1
ATOM 632 N N . CYS A 1 88 ? 14.880 -13.936 -38.341 1.00 49.69 88 CYS A N 1
ATOM 633 C CA . CYS A 1 88 ? 15.514 -13.913 -37.033 1.00 49.69 88 CYS A CA 1
ATOM 634 C C . CYS A 1 88 ? 14.505 -13.400 -36.007 1.00 49.69 88 CYS A C 1
ATOM 636 O O . CYS A 1 88 ? 13.743 -12.470 -36.271 1.00 49.69 88 CYS A O 1
ATOM 638 N N . ILE A 1 89 ? 14.470 -14.055 -34.848 1.00 47.66 89 ILE A N 1
ATOM 639 C CA . ILE A 1 89 ? 13.637 -13.632 -33.729 1.00 47.66 89 ILE A CA 1
ATOM 640 C C . ILE A 1 89 ? 14.176 -12.270 -33.279 1.00 47.66 89 ILE A C 1
ATOM 642 O O . ILE A 1 89 ? 15.244 -12.190 -32.672 1.00 47.66 89 ILE A O 1
ATOM 646 N N . GLU A 1 90 ? 13.466 -11.196 -33.618 1.00 52.34 90 GLU A N 1
ATOM 647 C CA . GLU A 1 90 ? 13.730 -9.881 -33.045 1.00 52.34 90 GLU A CA 1
ATOM 648 C C . GLU A 1 90 ? 13.503 -9.964 -31.537 1.00 52.34 90 GLU A C 1
ATOM 650 O O . GLU A 1 90 ? 12.499 -10.532 -31.088 1.00 52.34 90 GLU A O 1
ATOM 655 N N . GLY A 1 91 ? 14.453 -9.428 -30.763 1.00 55.97 91 GLY A N 1
ATOM 656 C CA . GLY A 1 91 ? 14.335 -9.298 -29.313 1.00 55.97 91 GLY A CA 1
ATOM 657 C C . GLY A 1 91 ? 13.067 -8.540 -28.891 1.00 55.97 91 GLY A C 1
ATOM 658 O O . GLY A 1 91 ? 12.335 -8.011 -29.732 1.00 55.97 91 GLY A O 1
ATOM 659 N N . PRO A 1 92 ? 12.786 -8.441 -27.580 1.00 61.94 92 PRO A N 1
ATOM 660 C CA . PRO A 1 92 ? 11.651 -7.669 -27.091 1.00 61.94 92 PRO A CA 1
ATOM 661 C C . PRO A 1 92 ? 11.650 -6.242 -27.659 1.00 61.94 92 PRO A C 1
ATOM 663 O O . PRO A 1 92 ? 12.670 -5.553 -27.650 1.00 61.94 92 PRO A O 1
ATOM 666 N N . GLN A 1 93 ? 10.493 -5.795 -28.140 1.00 64.25 93 GLN A N 1
ATOM 667 C CA . GLN A 1 93 ? 10.308 -4.444 -28.672 1.00 64.25 93 GLN A CA 1
ATOM 668 C C . GLN A 1 93 ? 10.286 -3.415 -27.537 1.00 64.25 93 GLN A C 1
ATOM 670 O O . GLN A 1 93 ? 9.862 -3.740 -26.425 1.00 64.25 93 GLN A O 1
ATOM 675 N N . ASN A 1 94 ? 10.725 -2.178 -27.783 1.00 67.19 94 ASN A N 1
ATOM 676 C CA . ASN A 1 94 ? 10.690 -1.112 -26.774 1.00 67.19 94 ASN A CA 1
ATOM 677 C C . ASN A 1 94 ? 9.276 -0.966 -26.163 1.00 67.19 94 ASN A C 1
ATOM 679 O O . ASN A 1 94 ? 8.281 -0.901 -26.879 1.00 67.19 94 ASN A O 1
ATOM 683 N N . GLY A 1 95 ? 9.186 -0.941 -24.837 1.00 63.94 95 GLY A N 1
ATOM 684 C CA . GLY A 1 95 ? 7.949 -0.997 -24.055 1.00 63.94 95 GLY A CA 1
ATOM 685 C C . GLY A 1 95 ? 7.392 -2.404 -23.787 1.00 63.94 95 GLY A C 1
ATOM 686 O O . GLY A 1 95 ? 6.368 -2.519 -23.114 1.00 63.94 95 GLY A O 1
ATOM 687 N N . SER A 1 96 ? 8.021 -3.478 -24.282 1.00 63.19 96 SER A N 1
ATOM 688 C CA . SER A 1 96 ? 7.527 -4.848 -24.075 1.00 63.19 96 SER A CA 1
ATOM 689 C C . SER A 1 96 ? 7.585 -5.258 -22.612 1.00 63.19 96 SER A C 1
ATOM 691 O O . SER A 1 96 ? 8.581 -5.050 -21.928 1.00 63.19 96 SER A O 1
ATOM 693 N N . VAL A 1 97 ? 6.533 -5.921 -22.152 1.00 69.88 97 VAL A N 1
ATOM 694 C CA . VAL A 1 97 ? 6.475 -6.524 -20.822 1.00 69.88 97 VAL A CA 1
ATOM 695 C C . VAL A 1 97 ? 7.185 -7.882 -20.875 1.00 69.88 97 VAL A C 1
ATOM 697 O O . VAL A 1 97 ? 6.750 -8.771 -21.608 1.00 69.88 97 VAL A O 1
ATOM 700 N N . VAL A 1 98 ? 8.271 -8.046 -20.118 1.00 71.81 98 VAL A N 1
ATOM 701 C CA . VAL A 1 98 ? 9.053 -9.287 -20.027 1.00 71.81 98 VAL A CA 1
ATOM 702 C C . VAL A 1 98 ? 8.769 -9.978 -18.703 1.00 71.81 98 VAL A C 1
ATOM 704 O O . VAL A 1 98 ? 9.043 -9.447 -17.625 1.00 71.81 98 VAL A O 1
ATOM 707 N N . ASN A 1 99 ? 8.251 -11.200 -18.796 1.00 71.75 99 ASN A N 1
ATOM 708 C CA . ASN A 1 99 ? 8.033 -12.054 -17.638 1.00 71.75 99 ASN A CA 1
ATOM 709 C C . ASN A 1 99 ? 9.279 -12.899 -17.408 1.00 71.75 99 ASN A C 1
ATOM 711 O O . ASN A 1 99 ? 9.551 -13.802 -18.197 1.00 71.75 99 ASN A O 1
ATOM 715 N N . ILE A 1 100 ? 10.021 -12.639 -16.337 1.00 73.44 100 ILE A N 1
ATOM 716 C CA . ILE A 1 100 ? 11.113 -13.524 -15.935 1.00 73.44 100 ILE A CA 1
ATOM 717 C C . ILE A 1 100 ? 10.519 -14.640 -15.069 1.00 73.44 100 ILE A C 1
ATOM 719 O O . ILE A 1 100 ? 9.657 -14.402 -14.223 1.00 73.44 100 ILE A O 1
ATOM 723 N N . LEU A 1 101 ? 10.935 -15.878 -15.316 1.00 69.06 101 LEU A N 1
ATOM 724 C CA . LEU A 1 101 ? 10.586 -17.033 -14.504 1.00 69.06 101 LEU A CA 1
ATOM 725 C C . LEU A 1 101 ? 11.868 -17.699 -14.022 1.00 69.06 101 LEU A C 1
ATOM 727 O O . LEU A 1 101 ? 12.778 -17.930 -14.811 1.00 69.06 101 LEU A O 1
ATOM 731 N N . ILE A 1 102 ? 11.912 -18.059 -12.743 1.00 71.81 102 ILE A N 1
ATOM 732 C CA . ILE A 1 102 ? 12.974 -18.869 -12.144 1.00 71.81 102 ILE A CA 1
ATOM 733 C C . ILE A 1 102 ? 12.344 -20.187 -11.701 1.00 71.81 102 ILE A C 1
ATOM 735 O O . ILE A 1 102 ? 11.405 -20.202 -10.909 1.00 71.81 102 ILE A O 1
ATOM 739 N N . ASN A 1 103 ? 12.814 -21.306 -12.247 1.00 72.38 103 ASN A N 1
ATOM 740 C CA . ASN A 1 103 ? 12.225 -22.635 -12.076 1.00 72.38 103 ASN A CA 1
ATOM 741 C C . ASN A 1 103 ? 10.723 -22.677 -12.410 1.00 72.38 103 ASN A C 1
ATOM 743 O O . ASN A 1 103 ? 9.908 -23.129 -11.603 1.00 72.38 103 ASN A O 1
ATOM 747 N N . ASN A 1 104 ? 10.347 -22.129 -13.572 1.00 69.19 104 ASN A N 1
ATOM 748 C CA . ASN A 1 104 ? 8.953 -21.955 -14.013 1.00 69.19 104 ASN A CA 1
ATOM 749 C C . ASN A 1 104 ? 8.078 -21.111 -13.070 1.00 69.19 104 ASN A C 1
ATOM 751 O O . ASN A 1 104 ? 6.857 -21.088 -13.216 1.00 69.19 104 ASN A O 1
ATOM 755 N N . SER A 1 105 ? 8.680 -20.418 -12.105 1.00 65.31 105 SER A N 1
ATOM 756 C CA . SER A 1 105 ? 7.968 -19.555 -11.175 1.00 65.31 105 SER A CA 1
ATOM 757 C C . SER A 1 105 ? 8.178 -18.098 -11.560 1.00 65.31 105 SER A C 1
ATOM 759 O O . SER A 1 105 ? 9.333 -17.680 -11.653 1.00 65.31 105 SER A O 1
ATOM 761 N N . PRO A 1 106 ? 7.109 -17.320 -11.794 1.00 66.00 106 PRO A N 1
ATOM 762 C CA . PRO A 1 106 ? 7.244 -15.934 -12.206 1.00 66.00 106 PRO A CA 1
ATOM 763 C C . PRO A 1 106 ? 7.972 -15.127 -11.136 1.00 66.00 106 PRO A C 1
ATOM 765 O O . PRO A 1 106 ? 7.844 -15.370 -9.934 1.00 66.00 106 PRO A O 1
ATOM 768 N N . THR A 1 107 ? 8.739 -14.150 -11.581 1.00 65.25 107 THR A N 1
ATOM 769 C CA . THR A 1 107 ? 9.371 -13.176 -10.709 1.00 65.25 107 THR A CA 1
ATOM 770 C C . THR A 1 107 ? 8.595 -11.874 -10.720 1.00 65.25 107 THR A C 1
ATOM 772 O O . THR A 1 107 ? 7.845 -11.571 -11.646 1.00 65.25 107 THR A O 1
ATOM 775 N N . ILE A 1 108 ? 8.805 -11.094 -9.675 1.00 58.25 108 ILE A N 1
ATOM 776 C CA . ILE A 1 108 ? 8.222 -9.784 -9.465 1.00 58.25 108 ILE A CA 1
ATOM 777 C C . ILE A 1 108 ? 9.351 -8.821 -9.055 1.00 58.25 108 ILE A C 1
ATOM 779 O O . ILE A 1 108 ? 10.158 -9.167 -8.195 1.00 58.25 108 ILE A O 1
ATOM 783 N N . PRO A 1 109 ? 9.450 -7.637 -9.665 1.00 54.00 109 PRO A N 1
ATOM 784 C CA . PRO A 1 109 ? 8.534 -7.137 -10.681 1.00 54.00 109 PRO A CA 1
ATOM 785 C C . PRO A 1 109 ? 8.639 -7.807 -12.048 1.00 54.00 109 PRO A C 1
ATOM 787 O O . PRO A 1 109 ? 9.624 -8.470 -12.372 1.00 54.00 109 PRO A O 1
ATOM 790 N N . VAL A 1 110 ? 7.576 -7.630 -12.834 1.00 61.19 110 VAL A N 1
ATOM 791 C CA . VAL A 1 110 ? 7.588 -7.888 -14.273 1.00 61.19 110 VAL A CA 1
ATOM 792 C C . VAL A 1 110 ? 8.229 -6.671 -14.931 1.00 61.19 110 VAL A C 1
ATOM 794 O O . VAL A 1 110 ? 7.852 -5.533 -14.659 1.00 61.19 110 VAL A O 1
ATOM 797 N N . PHE A 1 111 ? 9.221 -6.904 -15.777 1.00 66.12 111 PHE A N 1
ATOM 798 C CA . PHE A 1 111 ? 10.073 -5.847 -16.304 1.00 66.12 111 PHE A CA 1
ATOM 799 C C . PHE A 1 111 ? 9.473 -5.235 -17.579 1.00 66.12 111 PHE A C 1
ATOM 801 O O . PHE A 1 111 ? 8.932 -5.952 -18.419 1.00 66.12 111 PHE A O 1
ATOM 808 N N . ILE A 1 112 ? 9.608 -3.917 -17.761 1.00 66.44 112 ILE A N 1
ATOM 809 C CA . ILE A 1 112 ? 9.336 -3.253 -19.044 1.00 66.44 112 ILE A CA 1
ATOM 810 C C . ILE A 1 112 ? 10.660 -3.055 -19.781 1.00 66.44 112 ILE A C 1
ATOM 812 O O . ILE A 1 112 ? 11.543 -2.331 -19.311 1.00 66.44 112 ILE A O 1
ATOM 816 N N . TRP A 1 113 ? 10.772 -3.664 -20.960 1.00 61.19 113 TRP A N 1
ATOM 817 C CA . TRP A 1 113 ? 11.900 -3.490 -21.860 1.00 61.19 113 TRP A CA 1
ATOM 818 C C . TRP A 1 113 ? 11.964 -2.066 -22.359 1.00 61.19 113 TRP A C 1
ATOM 820 O O . TRP A 1 113 ? 11.090 -1.629 -23.092 1.00 61.19 113 TRP A O 1
ATOM 830 N N . ASN A 1 114 ? 13.022 -1.356 -21.983 1.00 63.00 114 ASN A N 1
ATOM 831 C CA . ASN A 1 114 ? 13.346 -0.067 -22.564 1.00 63.00 114 ASN A CA 1
ATOM 832 C C . ASN A 1 114 ? 14.644 -0.207 -23.350 1.00 63.00 114 ASN A C 1
ATOM 834 O O . ASN A 1 114 ? 15.681 -0.566 -22.783 1.00 63.00 114 ASN A O 1
ATOM 838 N N . GLU A 1 115 ? 14.582 0.065 -24.650 1.00 58.44 115 GLU A N 1
ATOM 839 C CA . GLU A 1 115 ? 15.743 -0.010 -25.529 1.00 58.44 115 GLU A CA 1
ATOM 840 C C . GLU A 1 115 ? 16.872 0.892 -24.995 1.00 58.44 115 GLU A C 1
ATOM 842 O O . GLU A 1 115 ? 16.657 2.049 -24.633 1.00 58.44 115 GLU A O 1
ATOM 847 N N . GLY A 1 116 ? 18.086 0.342 -24.892 1.00 51.06 116 GLY A N 1
ATOM 848 C CA . GLY A 1 116 ? 19.263 1.068 -24.404 1.00 51.06 116 GLY A CA 1
ATOM 849 C C . GLY A 1 116 ? 19.378 1.222 -22.881 1.00 51.06 116 GLY A C 1
ATOM 850 O O . GLY A 1 116 ? 20.350 1.819 -22.419 1.00 51.06 116 GLY A O 1
ATOM 851 N N . SER A 1 117 ? 18.452 0.682 -22.082 1.00 56.09 117 SER A N 1
ATOM 852 C CA . SER A 1 117 ? 18.601 0.693 -20.621 1.00 56.09 117 SER A CA 1
ATOM 853 C C . SER A 1 117 ? 19.659 -0.329 -20.150 1.00 56.09 117 SER A C 1
ATOM 855 O O . SER A 1 117 ? 19.843 -1.391 -20.739 1.00 56.09 117 SER A O 1
ATOM 857 N N . VAL A 1 118 ? 20.401 0.020 -19.096 1.00 53.56 118 VAL A N 1
ATOM 858 C CA . VAL A 1 118 ? 21.464 -0.796 -18.460 1.00 53.56 118 VAL A CA 1
ATOM 859 C C . VAL A 1 118 ? 21.224 -0.950 -16.950 1.00 53.56 118 VAL A C 1
ATOM 861 O O . VAL A 1 118 ? 22.148 -1.173 -16.169 1.00 53.56 118 VAL A O 1
ATOM 864 N N . ALA A 1 119 ? 19.982 -0.731 -16.509 1.00 48.38 119 ALA A N 1
ATOM 865 C CA . ALA A 1 119 ? 19.640 -0.685 -15.094 1.00 48.38 119 ALA A CA 1
ATOM 866 C C . ALA A 1 119 ? 19.661 -2.086 -14.459 1.00 48.38 119 ALA A C 1
ATOM 868 O O . ALA A 1 119 ? 19.014 -3.009 -14.949 1.00 48.38 119 ALA A O 1
ATOM 869 N N . LYS A 1 120 ? 20.357 -2.215 -13.323 1.00 53.12 120 LYS A N 1
ATOM 870 C CA . LYS A 1 120 ? 20.251 -3.383 -12.438 1.00 53.12 120 LYS A CA 1
ATOM 871 C C . LYS A 1 120 ? 18.908 -3.341 -11.714 1.00 53.12 120 LYS A C 1
ATOM 873 O O . LYS A 1 120 ? 18.551 -2.291 -11.178 1.00 53.12 120 LYS A O 1
ATOM 878 N N . GLN A 1 121 ? 18.191 -4.460 -11.676 1.00 54.16 121 GLN A N 1
ATOM 879 C CA . GLN A 1 121 ? 16.905 -4.563 -10.987 1.00 54.16 121 GLN A CA 1
ATOM 880 C C . GLN A 1 121 ? 16.931 -5.726 -10.004 1.00 54.16 121 GLN A C 1
ATOM 882 O O . GLN A 1 121 ? 17.432 -6.804 -10.307 1.00 54.16 121 GLN A O 1
ATOM 887 N N . LYS A 1 122 ? 16.390 -5.510 -8.805 1.00 51.75 122 LYS A N 1
ATOM 888 C CA . LYS A 1 122 ? 16.258 -6.569 -7.805 1.00 51.75 122 LYS A CA 1
ATOM 889 C C . LYS A 1 122 ? 15.070 -7.456 -8.177 1.00 51.75 122 LYS A C 1
ATOM 891 O O . LYS A 1 122 ? 13.967 -6.943 -8.329 1.00 51.75 122 LYS A O 1
ATOM 896 N N . LEU A 1 123 ? 15.292 -8.764 -8.297 1.00 54.03 123 LEU A N 1
ATOM 897 C CA . LEU A 1 123 ? 14.306 -9.704 -8.819 1.00 54.03 123 LEU A CA 1
ATOM 898 C C . LEU A 1 123 ? 13.741 -10.586 -7.696 1.00 54.03 123 LEU A C 1
ATOM 900 O O . LEU A 1 123 ? 14.394 -11.483 -7.184 1.00 54.03 123 LEU A O 1
ATOM 904 N N . ILE A 1 124 ? 12.500 -10.394 -7.278 1.00 52.72 124 ILE A N 1
ATOM 905 C CA . ILE A 1 124 ? 11.905 -11.266 -6.256 1.00 52.72 124 ILE A CA 1
ATOM 906 C C . ILE A 1 124 ? 11.310 -12.482 -6.971 1.00 52.72 124 ILE A C 1
ATOM 908 O O . ILE A 1 124 ? 10.390 -12.357 -7.773 1.00 52.72 124 ILE A O 1
ATOM 912 N N . VAL A 1 125 ? 11.832 -13.680 -6.709 1.00 52.94 125 VAL A N 1
ATOM 913 C CA . VAL A 1 125 ? 11.276 -14.917 -7.272 1.00 52.94 125 VAL A CA 1
ATOM 914 C C . VAL A 1 125 ? 10.046 -15.293 -6.468 1.00 52.94 125 VAL A C 1
ATOM 916 O O . VAL A 1 125 ? 10.139 -15.585 -5.277 1.00 52.94 125 VAL A O 1
ATOM 919 N N . ALA A 1 126 ? 8.883 -15.318 -7.111 1.00 52.72 126 ALA A N 1
ATOM 920 C CA . ALA A 1 126 ? 7.668 -15.809 -6.487 1.00 52.72 126 ALA A CA 1
ATOM 921 C C . ALA A 1 126 ? 7.516 -17.291 -6.825 1.00 52.72 126 ALA A C 1
ATOM 923 O O . ALA A 1 126 ? 6.800 -17.647 -7.759 1.00 52.72 126 ALA A O 1
ATOM 924 N N . THR A 1 127 ? 8.172 -18.183 -6.076 1.00 42.75 127 THR A N 1
ATOM 925 C CA . THR A 1 127 ? 7.871 -19.620 -6.188 1.00 42.75 127 THR A CA 1
ATOM 926 C C . THR A 1 127 ? 6.408 -19.854 -5.804 1.00 42.75 127 THR A C 1
ATOM 928 O O . THR A 1 127 ? 6.042 -19.807 -4.635 1.00 42.75 127 THR A O 1
ATOM 931 N N . GLY A 1 128 ? 5.545 -20.044 -6.808 1.00 49.91 128 GLY A N 1
ATOM 932 C CA . GLY A 1 128 ? 4.108 -20.273 -6.621 1.00 49.91 128 GLY A CA 1
ATOM 933 C C . GLY A 1 128 ? 3.216 -19.029 -6.479 1.00 49.91 128 GLY A C 1
ATOM 934 O O . GLY A 1 128 ? 2.103 -19.160 -5.980 1.00 49.91 128 GLY A O 1
ATOM 935 N N . GLY A 1 129 ? 3.648 -17.839 -6.910 1.00 55.91 129 GLY A N 1
ATOM 936 C CA . GLY A 1 129 ? 2.764 -16.670 -7.066 1.00 55.91 129 GLY A CA 1
ATOM 937 C C . GLY A 1 129 ? 2.240 -16.016 -5.779 1.00 55.91 129 GLY A C 1
ATOM 938 O O . GLY A 1 129 ? 1.644 -14.953 -5.875 1.00 55.91 129 GLY A O 1
ATOM 939 N N . ILE A 1 130 ? 2.484 -16.582 -4.593 1.00 69.81 130 ILE A N 1
ATOM 940 C CA . ILE A 1 130 ? 2.032 -16.046 -3.301 1.00 69.81 130 ILE A CA 1
ATOM 941 C C . ILE A 1 130 ? 3.249 -15.719 -2.428 1.00 69.81 130 ILE A C 1
ATOM 943 O O . ILE A 1 130 ? 4.074 -16.581 -2.136 1.00 69.81 130 ILE A O 1
ATOM 947 N N . ILE A 1 131 ? 3.336 -14.473 -1.981 1.00 76.88 131 ILE A N 1
ATOM 948 C CA . ILE A 1 131 ? 4.303 -13.951 -1.016 1.00 76.88 131 ILE A CA 1
ATOM 949 C C . ILE A 1 131 ? 3.608 -13.637 0.309 1.00 76.88 131 ILE A C 1
ATOM 951 O O . ILE A 1 131 ? 2.396 -13.453 0.356 1.00 76.88 131 ILE A O 1
ATOM 955 N N . ASN A 1 132 ? 4.386 -13.575 1.387 1.00 83.19 132 ASN A N 1
ATOM 956 C CA . ASN A 1 132 ? 3.912 -13.207 2.717 1.00 83.19 132 ASN A CA 1
ATOM 957 C C . ASN A 1 132 ? 4.477 -11.839 3.092 1.00 83.19 132 ASN A C 1
ATOM 959 O O . ASN A 1 132 ? 5.693 -11.648 3.033 1.00 83.19 132 ASN A O 1
ATOM 963 N N . PHE A 1 133 ? 3.610 -10.912 3.487 1.00 87.69 133 PHE A N 1
ATOM 964 C CA . PHE A 1 133 ? 3.993 -9.605 4.000 1.00 87.69 133 PHE A CA 1
ATOM 965 C C . PHE A 1 133 ? 3.537 -9.461 5.452 1.00 87.69 133 PHE A C 1
ATOM 967 O O . PHE A 1 133 ? 2.370 -9.691 5.775 1.00 87.69 133 PHE A O 1
ATOM 974 N N . LEU A 1 134 ? 4.470 -9.090 6.326 1.00 91.19 134 LEU A N 1
ATOM 975 C CA . LEU A 1 134 ? 4.228 -8.942 7.756 1.00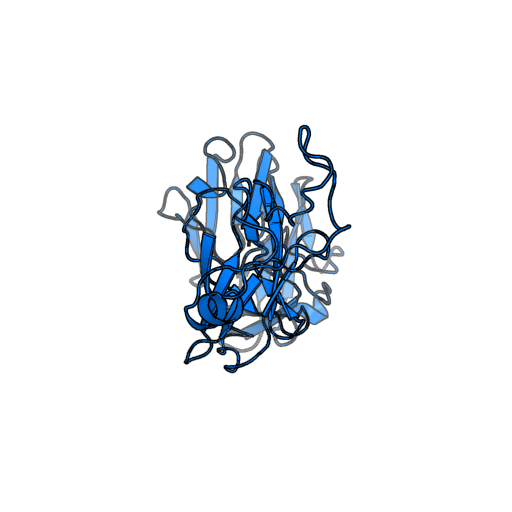 91.19 134 LEU A CA 1
ATOM 976 C C . LEU A 1 134 ? 4.001 -7.469 8.091 1.00 91.19 134 LEU A C 1
ATOM 978 O O . LEU A 1 134 ? 4.808 -6.623 7.714 1.00 91.19 134 LEU A O 1
ATOM 982 N N . ILE A 1 135 ? 2.924 -7.175 8.818 1.00 95.44 135 ILE A N 1
ATOM 983 C CA . ILE A 1 135 ? 2.631 -5.831 9.327 1.00 95.44 135 ILE A CA 1
ATOM 984 C C . ILE A 1 135 ? 2.575 -5.906 10.846 1.00 95.44 135 ILE A C 1
ATOM 986 O O . ILE A 1 135 ? 1.772 -6.652 11.414 1.00 95.44 135 ILE A O 1
ATOM 990 N N . ASP A 1 136 ? 3.419 -5.113 11.495 1.00 93.94 136 ASP A N 1
ATOM 991 C CA . ASP A 1 136 ? 3.417 -4.971 12.944 1.00 93.94 136 ASP A CA 1
ATOM 992 C C . ASP A 1 136 ? 2.379 -3.929 13.368 1.00 93.94 136 ASP A C 1
ATOM 994 O O . ASP A 1 136 ? 2.376 -2.795 12.891 1.00 93.94 136 ASP A O 1
ATOM 998 N N . LEU A 1 137 ? 1.510 -4.315 14.299 1.00 96.19 137 LEU A N 1
ATOM 999 C CA . LEU A 1 137 ? 0.507 -3.452 14.907 1.00 96.19 137 LEU A CA 1
ATOM 1000 C C . LEU A 1 137 ? 0.867 -3.189 16.367 1.00 96.19 137 LEU A C 1
ATOM 1002 O O . LEU A 1 137 ? 1.045 -4.120 17.164 1.00 96.19 137 LEU A O 1
ATOM 1006 N N . VAL A 1 138 ? 0.921 -1.913 16.736 1.00 95.06 138 VAL A N 1
ATOM 1007 C CA . VAL A 1 138 ? 1.091 -1.471 18.124 1.00 95.06 138 VAL A CA 1
ATOM 1008 C C . VAL A 1 138 ? -0.260 -1.409 18.846 1.00 95.06 138 VAL A C 1
ATOM 1010 O O . VAL A 1 138 ? -1.304 -1.331 18.196 1.00 95.06 138 VAL A O 1
ATOM 1013 N N . PRO A 1 139 ? -0.303 -1.443 20.190 1.00 95.12 139 PRO A N 1
ATOM 1014 C CA . PRO A 1 139 ? -1.538 -1.187 20.930 1.00 95.12 139 PRO A CA 1
ATOM 1015 C C . PRO A 1 139 ? -2.177 0.168 20.578 1.00 95.12 139 PRO A C 1
ATOM 1017 O O . PRO A 1 139 ? -1.490 1.189 20.543 1.00 95.12 139 PRO A O 1
ATOM 1020 N N . GLY A 1 140 ? -3.499 0.176 20.393 1.00 95.38 140 GLY A N 1
ATOM 1021 C CA . GLY A 1 140 ? -4.274 1.354 20.007 1.00 95.38 140 GLY A CA 1
ATOM 1022 C C . GLY A 1 140 ? -4.441 1.485 18.494 1.00 95.38 140 GLY A C 1
ATOM 1023 O O . GLY A 1 140 ? -4.488 0.490 17.769 1.00 95.38 140 GLY A O 1
ATOM 1024 N N . TRP A 1 141 ? -4.557 2.725 18.021 1.00 97.50 141 TRP A N 1
ATOM 1025 C CA . TRP A 1 141 ? -4.766 3.006 16.605 1.00 97.50 141 TRP A CA 1
ATOM 1026 C C . TRP A 1 141 ? -3.511 2.740 15.780 1.00 97.50 141 TRP A C 1
ATOM 1028 O O . TRP A 1 141 ? -2.407 3.103 16.172 1.00 97.50 141 TRP A O 1
ATOM 1038 N N . ASN A 1 142 ? -3.711 2.122 14.622 1.00 98.38 142 ASN A N 1
ATOM 1039 C CA . ASN A 1 142 ? -2.706 1.921 13.587 1.00 98.38 142 ASN A CA 1
ATOM 1040 C C . ASN A 1 142 ? -3.300 2.358 12.250 1.00 98.38 142 ASN A C 1
ATOM 1042 O O . ASN A 1 142 ? -4.474 2.080 11.992 1.00 98.38 142 ASN A O 1
ATOM 1046 N N . LEU A 1 143 ? -2.488 2.994 11.406 1.00 98.62 143 LEU A N 1
ATOM 1047 C CA . LEU A 1 143 ? -2.853 3.331 10.033 1.00 98.62 143 LEU A CA 1
ATOM 1048 C C . LEU A 1 143 ? -1.999 2.512 9.072 1.00 98.62 143 LEU A C 1
ATOM 1050 O O . LEU A 1 143 ? -0.812 2.786 8.897 1.00 98.62 143 LEU A O 1
ATOM 1054 N N . ILE A 1 144 ? -2.605 1.500 8.465 1.00 98.38 144 ILE A N 1
ATOM 1055 C CA . ILE A 1 144 ? -1.885 0.526 7.640 1.00 98.38 144 ILE A CA 1
ATOM 1056 C C . ILE A 1 144 ? -2.509 0.406 6.260 1.00 98.38 144 ILE A C 1
ATOM 1058 O O . ILE A 1 144 ? -3.620 0.876 6.013 1.00 98.38 144 ILE A O 1
ATOM 1062 N N . SER A 1 145 ? -1.787 -0.241 5.358 1.00 97.94 145 SER A N 1
ATOM 1063 C CA . SER A 1 145 ? -2.321 -0.688 4.078 1.00 97.94 145 SER A CA 1
ATOM 1064 C C . SER A 1 145 ? -1.778 -2.058 3.712 1.00 97.94 145 SER A C 1
ATOM 1066 O O . SER A 1 145 ? -0.861 -2.567 4.359 1.00 97.94 145 SER A O 1
ATOM 1068 N N . ILE A 1 146 ? -2.365 -2.671 2.689 1.00 96.94 146 ILE A N 1
ATOM 1069 C CA . ILE A 1 146 ? -1.973 -3.997 2.234 1.00 96.94 146 ILE A CA 1
ATOM 1070 C C . ILE A 1 146 ? -1.142 -3.867 0.945 1.00 96.94 146 ILE A C 1
ATOM 1072 O O . ILE A 1 146 ? -1.677 -3.418 -0.065 1.00 96.94 146 ILE A O 1
ATOM 1076 N N . PRO A 1 147 ? 0.148 -4.255 0.932 1.00 94.00 147 PRO A N 1
ATOM 1077 C CA . PRO A 1 147 ? 0.998 -4.056 -0.245 1.00 94.00 147 PRO A CA 1
ATOM 1078 C C . PRO A 1 147 ? 0.907 -5.181 -1.292 1.00 94.00 147 PRO A C 1
ATOM 1080 O O . PRO A 1 147 ? 1.494 -5.073 -2.365 1.00 94.00 147 PRO A O 1
ATOM 1083 N N . VAL A 1 148 ? 0.196 -6.272 -0.985 1.00 90.81 148 VAL A N 1
ATOM 1084 C CA . VAL A 1 148 ? 0.075 -7.480 -1.823 1.00 90.81 148 VAL A CA 1
ATOM 1085 C C . VAL A 1 148 ? -1.395 -7.816 -2.049 1.00 90.81 148 VAL A C 1
ATOM 1087 O O . VAL A 1 148 ? -2.187 -7.671 -1.129 1.00 90.81 148 VAL A O 1
ATOM 1090 N N . LEU A 1 149 ? -1.778 -8.289 -3.235 1.00 89.88 149 LEU A N 1
ATOM 1091 C CA . LEU A 1 149 ? -3.136 -8.750 -3.546 1.00 89.88 149 LEU A CA 1
ATOM 1092 C C . LEU A 1 149 ? -3.474 -9.980 -2.691 1.00 89.88 149 LEU A C 1
ATOM 1094 O O . LEU A 1 149 ? -2.966 -11.062 -3.000 1.00 89.88 149 LEU A O 1
ATOM 1098 N N . PRO A 1 150 ? -4.298 -9.864 -1.632 1.00 91.88 150 PRO A N 1
ATOM 1099 C CA . PRO A 1 150 ? -4.491 -10.965 -0.697 1.00 91.88 150 PRO A CA 1
ATOM 1100 C C . PRO A 1 150 ? -5.147 -12.160 -1.380 1.00 91.88 150 PRO A C 1
ATOM 1102 O O . PRO A 1 150 ? -6.080 -11.999 -2.166 1.00 91.88 150 PRO A O 1
ATOM 1105 N N . VAL A 1 151 ? -4.708 -13.370 -1.030 1.00 88.00 151 VAL A N 1
ATOM 1106 C CA . VAL A 1 151 ? -5.393 -14.610 -1.445 1.00 88.00 151 VAL A CA 1
ATOM 1107 C C . VAL A 1 151 ? -6.804 -14.672 -0.851 1.00 88.00 151 VAL A C 1
ATOM 1109 O O . VAL A 1 151 ? -7.723 -15.208 -1.465 1.00 88.00 151 VAL A O 1
ATOM 1112 N N . ASP A 1 152 ? -6.970 -14.106 0.343 1.00 90.31 152 ASP A N 1
ATOM 1113 C CA . ASP A 1 152 ? -8.230 -13.983 1.064 1.00 90.31 152 ASP A CA 1
ATOM 1114 C C . ASP A 1 152 ? -8.307 -12.575 1.656 1.00 90.31 152 ASP A C 1
ATOM 1116 O O . ASP A 1 152 ? -7.511 -12.204 2.519 1.00 90.31 152 ASP A O 1
ATOM 1120 N N . THR A 1 153 ? -9.248 -11.777 1.156 1.00 95.94 153 THR A N 1
ATOM 1121 C CA . THR A 1 153 ? -9.427 -10.386 1.580 1.00 95.94 153 THR A CA 1
ATOM 1122 C C . THR A 1 153 ? -10.235 -10.264 2.865 1.00 95.94 153 THR A C 1
ATOM 1124 O O . THR A 1 153 ? -10.372 -9.159 3.376 1.00 95.94 153 THR A O 1
ATOM 1127 N N . SER A 1 154 ? -10.800 -11.347 3.411 1.00 96.81 154 SER A N 1
ATOM 1128 C CA . SER A 1 154 ? -11.663 -11.256 4.588 1.00 96.81 154 SER A CA 1
ATOM 1129 C C . SER A 1 154 ? -10.906 -10.739 5.813 1.00 96.81 154 SER A C 1
ATOM 1131 O O . SER A 1 154 ? -9.773 -11.139 6.096 1.00 96.81 154 SER A O 1
ATOM 1133 N N . ILE A 1 155 ? -11.568 -9.885 6.600 1.00 97.38 155 ILE A N 1
ATOM 1134 C CA . ILE A 1 155 ? -10.966 -9.308 7.813 1.00 97.38 155 ILE A CA 1
ATOM 1135 C C . ILE A 1 155 ? -10.497 -10.406 8.770 1.00 97.38 155 ILE A C 1
ATOM 1137 O O . ILE A 1 155 ? -9.425 -10.303 9.357 1.00 97.38 155 ILE A O 1
ATOM 1141 N N . THR A 1 156 ? -11.277 -11.479 8.918 1.00 95.31 156 THR A N 1
ATOM 1142 C CA . THR A 1 156 ? -10.931 -12.603 9.797 1.00 95.31 156 THR A CA 1
ATOM 1143 C C . THR A 1 156 ? -9.638 -13.298 9.376 1.00 95.31 156 THR A C 1
ATOM 1145 O O . THR A 1 156 ? -8.871 -13.718 10.242 1.00 95.31 156 THR A O 1
ATOM 1148 N N . SER A 1 157 ? -9.390 -13.423 8.071 1.00 95.12 157 SER A N 1
ATOM 1149 C CA . SER A 1 157 ? -8.177 -14.047 7.546 1.00 95.12 157 SER A CA 1
ATOM 1150 C C . SER A 1 157 ? -6.965 -13.136 7.727 1.00 95.12 157 SER A C 1
ATOM 1152 O O . SER A 1 157 ? -5.958 -13.559 8.294 1.00 95.12 157 SER A O 1
ATOM 1154 N N . ILE A 1 158 ? -7.100 -11.857 7.360 1.00 96.69 158 ILE A N 1
ATOM 1155 C CA . ILE A 1 158 ? -6.029 -10.854 7.459 1.00 96.69 158 ILE A CA 1
ATOM 1156 C C . ILE A 1 158 ? -5.634 -10.592 8.915 1.00 96.69 158 ILE A C 1
ATOM 1158 O O . ILE A 1 158 ? -4.453 -10.580 9.249 1.00 96.69 158 ILE A O 1
ATOM 1162 N N . MET A 1 159 ? -6.609 -10.437 9.811 1.00 96.38 159 MET A N 1
ATOM 1163 C CA . MET A 1 159 ? -6.364 -10.123 11.223 1.00 96.38 159 MET A CA 1
ATOM 1164 C C . MET A 1 159 ? -6.021 -11.345 12.075 1.00 96.38 159 MET A C 1
ATOM 1166 O O . MET A 1 159 ? -5.938 -11.248 13.302 1.00 96.38 159 MET A O 1
ATOM 1170 N N . LYS A 1 160 ? -5.821 -12.514 11.461 1.00 93.38 160 LYS A N 1
ATOM 1171 C CA . LYS A 1 160 ? -5.496 -13.742 12.181 1.00 93.38 160 LYS A CA 1
ATOM 1172 C C . LYS A 1 160 ? -4.236 -13.547 13.031 1.00 93.38 160 LYS A C 1
ATOM 1174 O O . LYS A 1 160 ? -3.153 -13.303 12.515 1.00 93.38 160 LYS A O 1
ATOM 1179 N N . GLY A 1 161 ? -4.383 -13.709 14.347 1.00 88.44 161 GLY A N 1
ATOM 1180 C CA . GLY A 1 161 ? -3.294 -13.536 15.319 1.00 88.44 161 GLY A CA 1
ATOM 1181 C C . GLY A 1 161 ? -3.271 -12.176 16.026 1.00 88.44 161 GLY A C 1
ATOM 1182 O O . GLY A 1 161 ? -2.537 -12.017 16.999 1.00 88.44 161 GLY A O 1
ATOM 1183 N N . CYS A 1 162 ? -4.119 -11.232 15.615 1.00 94.69 162 CYS A N 1
ATOM 1184 C CA . CYS A 1 162 ? -4.288 -9.933 16.257 1.00 94.69 162 CYS A CA 1
ATOM 1185 C C . CYS A 1 162 ? -5.738 -9.731 16.710 1.00 94.69 162 CYS A C 1
ATOM 1187 O O . CYS A 1 162 ? -6.682 -9.979 15.965 1.00 94.69 162 CYS A O 1
ATOM 1189 N N . ASN A 1 163 ? -5.919 -9.220 17.929 1.00 95.44 163 ASN A N 1
ATOM 1190 C CA . ASN A 1 163 ? -7.230 -8.778 18.396 1.00 95.44 163 ASN A CA 1
ATOM 1191 C C . ASN A 1 163 ? -7.426 -7.301 18.047 1.00 95.44 163 ASN A C 1
ATOM 1193 O O . ASN A 1 163 ? -6.523 -6.480 18.217 1.00 95.44 163 ASN A O 1
ATOM 1197 N N . TYR A 1 164 ? -8.625 -6.952 17.606 1.00 96.69 164 TYR A N 1
ATOM 1198 C CA . TYR A 1 164 ? -9.009 -5.584 17.287 1.00 96.69 164 TYR A CA 1
ATOM 1199 C C . TYR A 1 164 ? -10.431 -5.326 17.780 1.00 96.69 164 TYR A C 1
ATOM 1201 O O . TYR A 1 164 ? -11.217 -6.255 17.961 1.00 96.69 164 TYR A O 1
ATOM 1209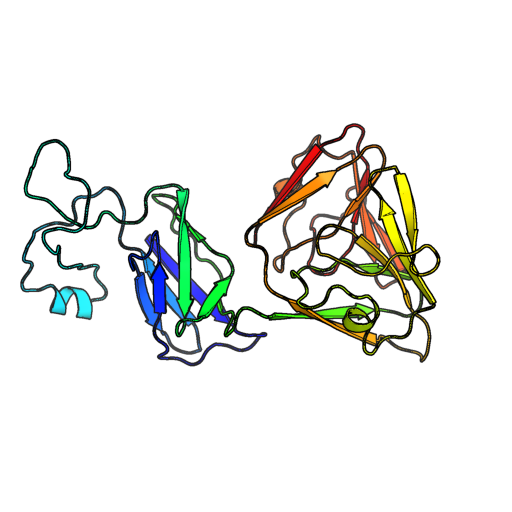 N N . ASN A 1 165 ? -10.740 -4.061 18.029 1.00 96.75 165 ASN A N 1
ATOM 1210 C CA . ASN A 1 165 ? -12.083 -3.617 18.376 1.00 96.75 165 ASN A CA 1
ATOM 1211 C C . ASN A 1 165 ? -12.857 -3.233 17.112 1.00 96.75 165 ASN A C 1
ATOM 1213 O O . ASN A 1 165 ? -13.954 -3.728 16.874 1.00 96.75 165 ASN A O 1
ATOM 1217 N N . ARG A 1 166 ? -12.256 -2.391 16.262 1.00 97.50 166 ARG A N 1
ATOM 1218 C CA . ARG A 1 166 ? -12.868 -1.940 15.010 1.00 97.50 166 ARG A CA 1
ATOM 1219 C C . ARG A 1 166 ? -11.819 -1.666 13.941 1.00 97.50 166 ARG A C 1
ATOM 1221 O O . ARG A 1 166 ? -10.716 -1.216 14.251 1.00 97.50 166 ARG A O 1
ATOM 1228 N N . ILE A 1 167 ? -12.203 -1.903 12.690 1.00 98.56 167 ILE A N 1
ATOM 1229 C CA . ILE A 1 167 ? -11.453 -1.477 11.505 1.00 98.56 167 ILE A CA 1
ATOM 1230 C C . ILE A 1 167 ? -12.308 -0.492 10.727 1.00 98.56 167 ILE A C 1
ATOM 1232 O O . ILE A 1 167 ? -13.511 -0.721 10.586 1.00 98.56 167 ILE A O 1
ATOM 1236 N N . TRP A 1 168 ? -11.691 0.580 10.241 1.00 98.62 168 TRP A N 1
ATOM 1237 C CA . TRP A 1 168 ? -12.329 1.581 9.400 1.00 98.62 168 TRP A CA 1
ATOM 1238 C C . TRP A 1 168 ? -11.619 1.744 8.066 1.00 98.62 168 TRP A C 1
ATOM 1240 O O . TRP A 1 168 ? -10.392 1.751 8.001 1.00 98.62 168 TRP A O 1
ATOM 1250 N N . GLU A 1 169 ? -12.424 1.982 7.044 1.00 98.25 169 GLU A N 1
ATOM 1251 C CA . GLU A 1 169 ? -12.032 2.371 5.698 1.00 98.25 169 GLU A CA 1
ATOM 1252 C C . GLU A 1 169 ? -12.768 3.671 5.351 1.00 98.25 169 GLU A C 1
ATOM 1254 O O . GLU A 1 169 ? -13.959 3.827 5.657 1.00 98.25 169 GLU A O 1
ATOM 1259 N N . PHE A 1 170 ? -12.066 4.615 4.729 1.00 98.00 170 PHE A N 1
ATOM 1260 C CA . PHE A 1 170 ? -12.674 5.844 4.228 1.00 98.00 170 PHE A CA 1
ATOM 1261 C C . PHE A 1 170 ? -13.009 5.670 2.749 1.00 98.00 170 PHE A C 1
ATOM 1263 O O . PHE A 1 170 ? -12.163 5.247 1.967 1.00 98.00 170 PHE A O 1
ATOM 1270 N N . GLN A 1 171 ? -14.257 5.937 2.387 1.00 95.31 171 GLN A N 1
ATOM 1271 C CA . GLN A 1 171 ? -14.806 5.657 1.064 1.00 95.31 171 GLN A CA 1
ATOM 1272 C C . GLN A 1 171 ? -14.668 6.870 0.132 1.00 95.31 171 GLN A C 1
ATOM 1274 O O . GLN A 1 171 ? -14.629 8.016 0.581 1.00 95.31 171 GLN A O 1
ATOM 1279 N N . ALA A 1 172 ? -14.686 6.622 -1.180 1.00 91.94 172 ALA A N 1
ATOM 1280 C CA . ALA A 1 172 ? -14.626 7.666 -2.210 1.00 91.94 172 ALA A CA 1
ATOM 1281 C C . ALA A 1 172 ? -15.768 8.701 -2.104 1.00 91.94 172 ALA A C 1
ATOM 1283 O O . ALA A 1 172 ? -15.585 9.886 -2.386 1.00 91.94 172 ALA A O 1
ATOM 1284 N N . ASP A 1 173 ? -16.943 8.283 -1.615 1.00 93.75 173 ASP A N 1
ATOM 1285 C CA . ASP A 1 173 ? -18.096 9.157 -1.351 1.00 93.75 173 ASP A CA 1
ATOM 1286 C C . ASP A 1 173 ? -17.949 10.016 -0.077 1.00 93.75 173 ASP A C 1
ATOM 1288 O O . ASP A 1 173 ? -18.911 10.642 0.372 1.00 93.75 173 ASP A O 1
ATOM 1292 N N . GLN A 1 174 ? -16.739 10.066 0.490 1.00 94.38 174 GLN A N 1
ATOM 1293 C CA . GLN A 1 174 ? -16.375 10.798 1.702 1.00 94.38 174 GLN A CA 1
ATOM 1294 C C . GLN A 1 174 ? -17.074 10.277 2.970 1.00 94.38 174 GLN A C 1
ATOM 1296 O O . GLN A 1 174 ? -17.180 10.993 3.973 1.00 94.38 174 GLN A O 1
ATOM 1301 N N . SER A 1 175 ? -17.552 9.029 2.946 1.00 96.44 175 SER A N 1
ATOM 1302 C CA . SER A 1 175 ? -18.151 8.353 4.095 1.00 96.44 175 SER A CA 1
ATOM 1303 C C . SER A 1 175 ? -17.193 7.363 4.765 1.00 96.44 175 SER A C 1
ATOM 1305 O O . SER A 1 175 ? -16.118 7.035 4.264 1.00 96.44 175 SER A O 1
ATOM 1307 N N . TRP A 1 176 ? -17.589 6.884 5.944 1.00 97.62 176 TRP A N 1
ATOM 1308 C CA . TRP A 1 176 ? -16.841 5.893 6.710 1.00 97.62 176 TRP A CA 1
ATOM 1309 C C . TRP A 1 176 ? -17.546 4.543 6.697 1.00 97.62 176 TRP A C 1
ATOM 1311 O O . TRP A 1 176 ? -18.724 4.440 7.053 1.00 97.62 176 TRP A O 1
ATOM 1321 N N . LYS A 1 177 ? -16.786 3.491 6.397 1.00 98.19 177 LYS A N 1
ATOM 1322 C CA . LYS A 1 177 ? -17.225 2.103 6.515 1.00 98.19 177 LYS A CA 1
ATOM 1323 C C . LYS A 1 177 ? -16.384 1.387 7.564 1.00 98.19 177 LYS A C 1
ATOM 1325 O O . LYS A 1 177 ? -15.191 1.638 7.691 1.00 98.19 177 LYS A O 1
ATOM 1330 N N . SER A 1 178 ? -17.004 0.515 8.349 1.00 98.31 178 SER A N 1
ATOM 1331 C CA . SER A 1 178 ? -16.335 -0.233 9.414 1.00 98.31 178 SER A CA 1
ATOM 1332 C C . SER A 1 178 ? -16.839 -1.653 9.518 1.00 98.31 178 SER A C 1
ATOM 1334 O O . SER A 1 178 ? -17.894 -1.972 8.973 1.00 98.31 178 SER A O 1
ATOM 1336 N N . THR A 1 179 ? -16.135 -2.488 10.279 1.00 97.88 179 THR A N 1
ATOM 1337 C CA . THR A 1 179 ? -16.580 -3.849 10.637 1.00 97.88 179 THR A CA 1
ATOM 1338 C C . THR A 1 179 ? -18.012 -3.885 11.170 1.00 97.88 179 THR A C 1
ATOM 1340 O O . THR A 1 179 ? -18.746 -4.834 10.915 1.00 97.88 179 THR A O 1
ATOM 1343 N N . ASP A 1 180 ? -18.441 -2.820 11.842 1.00 96.62 180 ASP A N 1
ATOM 1344 C CA . ASP A 1 180 ? -19.758 -2.718 12.473 1.00 96.62 180 ASP A CA 1
ATOM 1345 C C . ASP A 1 180 ? -20.832 -2.237 11.489 1.00 96.62 180 ASP A C 1
ATOM 1347 O O . ASP A 1 180 ? -22.025 -2.429 11.711 1.00 96.62 180 ASP A O 1
ATOM 1351 N N . THR A 1 181 ? -20.408 -1.614 10.388 1.00 96.62 181 THR A N 1
ATOM 1352 C CA . THR A 1 181 ? -21.272 -1.089 9.324 1.00 96.62 181 THR A CA 1
ATOM 1353 C C . THR A 1 181 ? -21.127 -1.858 8.007 1.00 96.62 181 THR A C 1
ATOM 1355 O O . THR A 1 181 ? -21.594 -1.399 6.966 1.00 96.62 181 THR A O 1
ATOM 1358 N N . GLY A 1 182 ? -20.523 -3.052 8.042 1.00 94.81 182 GLY A N 1
ATOM 1359 C CA . GLY A 1 182 ? -20.473 -3.982 6.911 1.00 94.81 182 GLY A CA 1
ATOM 1360 C C . GLY A 1 182 ? -19.186 -3.956 6.080 1.00 94.81 182 GLY A C 1
ATOM 1361 O O . GLY A 1 182 ? -19.200 -4.399 4.930 1.00 94.81 182 GLY A O 1
ATOM 1362 N N . LEU A 1 183 ? -18.074 -3.440 6.612 1.00 97.81 183 LEU A N 1
ATOM 1363 C CA . LEU A 1 183 ? -16.743 -3.709 6.062 1.00 97.81 183 LEU A CA 1
ATOM 1364 C C . LEU A 1 183 ? -16.432 -5.196 6.258 1.00 97.81 183 LEU A C 1
ATOM 1366 O O . LEU A 1 183 ? -16.374 -5.673 7.389 1.00 97.81 183 LEU A O 1
ATOM 1370 N N . ALA A 1 184 ? -16.274 -5.924 5.155 1.00 95.31 184 ALA A N 1
ATOM 1371 C CA . ALA A 1 184 ? -16.123 -7.379 5.167 1.00 95.31 184 ALA A CA 1
ATOM 1372 C C . ALA A 1 184 ? -14.709 -7.848 4.795 1.00 95.31 184 ALA A C 1
ATOM 1374 O O . ALA A 1 184 ? -14.336 -8.980 5.108 1.00 95.31 184 ALA A O 1
ATOM 1375 N N . GLY A 1 185 ? -13.917 -6.986 4.157 1.00 96.75 185 GLY A N 1
ATOM 1376 C CA . GLY A 1 185 ? -12.575 -7.320 3.711 1.00 96.75 185 GLY A CA 1
ATOM 1377 C C . GLY A 1 185 ? -11.674 -6.104 3.567 1.00 96.75 185 GLY A C 1
ATOM 1378 O O . GLY A 1 185 ? -12.131 -4.978 3.737 1.00 96.75 185 GLY A O 1
ATOM 1379 N N . MET A 1 186 ? -10.402 -6.370 3.288 1.00 97.69 186 MET A N 1
ATOM 1380 C CA . MET A 1 186 ? -9.358 -5.381 3.059 1.00 97.69 186 MET A CA 1
ATOM 1381 C C . MET A 1 186 ? -8.588 -5.757 1.788 1.00 97.69 186 MET A C 1
ATOM 1383 O O . MET A 1 186 ? -8.218 -6.915 1.587 1.00 97.69 186 MET A O 1
ATOM 1387 N N . ASP A 1 187 ? -8.355 -4.772 0.935 1.00 93.12 187 ASP A N 1
ATOM 1388 C CA . ASP A 1 187 ? -7.603 -4.866 -0.313 1.00 93.12 187 ASP A CA 1
ATOM 1389 C C . ASP A 1 187 ? -6.422 -3.874 -0.350 1.00 93.12 187 ASP A C 1
ATOM 1391 O O . ASP A 1 187 ? -6.123 -3.187 0.629 1.00 93.12 187 ASP A O 1
ATOM 1395 N N . ILE A 1 188 ? -5.740 -3.820 -1.493 1.00 90.94 188 ILE A N 1
ATOM 1396 C CA . ILE A 1 188 ? -4.501 -3.063 -1.693 1.00 90.94 188 ILE A CA 1
ATOM 1397 C C . ILE A 1 188 ? -4.689 -1.565 -1.993 1.00 90.94 188 ILE A C 1
ATOM 1399 O O . ILE A 1 188 ? -3.717 -0.811 -1.978 1.00 90.94 188 ILE A O 1
ATOM 1403 N N . GLY A 1 189 ? -5.911 -1.131 -2.321 1.00 88.19 189 GLY A N 1
ATOM 1404 C CA . GLY A 1 189 ? -6.181 0.232 -2.798 1.00 88.19 189 GLY A CA 1
ATOM 1405 C C . GLY A 1 189 ? -6.404 1.238 -1.672 1.00 88.19 189 GLY A C 1
ATOM 1406 O O . GLY A 1 189 ? -6.152 2.432 -1.840 1.00 88.19 189 GLY A O 1
ATOM 1407 N N . HIS A 1 190 ? -6.827 0.752 -0.509 1.00 95.56 190 HIS A N 1
ATOM 1408 C CA . HIS A 1 190 ? -7.270 1.590 0.598 1.00 95.56 190 HIS A CA 1
ATOM 1409 C C . HIS A 1 190 ? -6.283 1.570 1.770 1.00 95.56 190 HIS A C 1
ATOM 1411 O O . HIS A 1 190 ? -5.534 0.612 1.988 1.00 95.56 190 HIS A O 1
ATOM 1417 N N . GLY A 1 191 ? -6.297 2.652 2.546 1.00 97.94 191 GLY A N 1
ATOM 1418 C CA . GLY A 1 191 ? -5.727 2.661 3.888 1.00 97.94 191 GLY A CA 1
ATOM 1419 C C . GLY A 1 191 ? -6.785 2.269 4.921 1.00 97.94 191 GLY A C 1
ATOM 1420 O O . GLY A 1 191 ? -7.972 2.549 4.750 1.00 97.94 191 GLY A O 1
ATOM 1421 N N . TYR A 1 192 ? -6.349 1.658 6.020 1.00 98.62 192 TYR A N 1
ATOM 1422 C CA . TYR A 1 192 ? -7.234 1.183 7.079 1.00 98.62 192 TYR A CA 1
ATOM 1423 C C . TYR A 1 192 ? -6.784 1.697 8.437 1.00 98.62 192 TYR A C 1
ATOM 1425 O O . TYR A 1 192 ? -5.612 1.591 8.805 1.00 98.62 192 TYR A O 1
ATOM 1433 N N . TRP A 1 193 ? -7.745 2.195 9.209 1.00 98.62 193 TRP A N 1
ATOM 1434 C CA . TRP A 1 193 ? -7.557 2.442 10.633 1.00 98.62 193 TRP A CA 1
ATOM 1435 C C . TRP A 1 193 ? -7.939 1.205 11.422 1.00 98.62 193 TRP A C 1
ATOM 1437 O O . TRP A 1 193 ? -9.074 0.743 11.327 1.00 98.62 193 TRP A O 1
ATOM 1447 N N . ILE A 1 194 ? -7.020 0.702 12.239 1.00 98.31 194 ILE A N 1
ATOM 1448 C CA . ILE A 1 194 ? -7.237 -0.479 13.078 1.00 98.31 194 ILE A CA 1
ATOM 1449 C C . ILE A 1 194 ? -7.069 -0.086 14.543 1.00 98.31 194 ILE A C 1
ATOM 1451 O O . ILE A 1 194 ? -5.983 0.324 14.950 1.00 98.31 194 ILE A O 1
ATOM 1455 N N . ASP A 1 195 ? -8.129 -0.246 15.337 1.00 97.25 195 ASP A N 1
ATOM 1456 C CA . ASP A 1 195 ? -8.073 -0.146 16.799 1.00 97.25 195 ASP A CA 1
ATOM 1457 C C . ASP A 1 195 ? -7.644 -1.499 17.373 1.00 97.25 195 ASP A C 1
ATOM 1459 O O . ASP A 1 195 ? -8.471 -2.386 17.622 1.00 97.25 195 ASP A O 1
ATOM 1463 N N . ARG A 1 196 ? -6.331 -1.698 17.506 1.00 95.12 196 ARG A N 1
ATOM 1464 C CA . ARG A 1 196 ? -5.741 -2.943 18.004 1.00 95.12 196 ARG A CA 1
ATOM 1465 C C . ARG A 1 196 ? -5.843 -2.986 19.526 1.00 95.12 196 ARG A C 1
ATOM 1467 O O . ARG A 1 196 ? -5.307 -2.129 20.231 1.00 95.12 196 ARG A O 1
ATOM 1474 N N . VAL A 1 197 ? -6.422 -4.066 20.050 1.00 94.12 197 VAL A N 1
ATOM 1475 C CA . VAL A 1 197 ? -6.652 -4.284 21.491 1.00 94.12 197 VAL A CA 1
ATOM 1476 C C . VAL A 1 197 ? -6.062 -5.618 21.965 1.00 94.12 197 VAL A C 1
ATOM 1478 O O . VAL A 1 197 ? -5.538 -6.402 21.178 1.00 94.12 197 VAL A O 1
ATOM 1481 N N . GLY A 1 198 ? -6.126 -5.898 23.269 1.00 82.81 198 GLY A N 1
ATOM 1482 C CA . GLY A 1 198 ? -5.649 -7.155 23.858 1.00 82.81 198 GLY A CA 1
ATOM 1483 C C . GLY A 1 198 ? -4.309 -7.024 24.586 1.00 82.81 198 GLY A C 1
ATOM 1484 O O . GLY A 1 198 ? -3.986 -5.960 25.108 1.00 82.81 198 GLY A O 1
ATOM 1485 N N . LEU A 1 199 ? -3.559 -8.130 24.671 1.00 73.25 199 LEU A N 1
ATOM 1486 C CA . LEU A 1 199 ? -2.350 -8.241 25.498 1.00 73.25 199 LEU A CA 1
ATOM 1487 C C . LEU A 1 199 ? -1.312 -7.140 25.195 1.00 73.25 199 LEU A C 1
ATOM 1489 O O . LEU A 1 199 ? -1.215 -6.689 24.046 1.00 73.25 199 LEU A O 1
ATOM 1493 N N . PRO A 1 200 ? -0.530 -6.712 26.204 1.00 74.81 200 PRO A N 1
ATOM 1494 C CA . PRO A 1 200 ? 0.517 -5.713 26.019 1.00 74.81 200 PRO A CA 1
ATOM 1495 C C . PRO A 1 200 ? 1.575 -6.200 25.020 1.00 74.81 200 PRO A C 1
ATOM 1497 O O . PRO A 1 200 ? 1.918 -7.381 24.998 1.00 74.81 200 PRO A O 1
ATOM 1500 N N . GLY A 1 201 ? 2.095 -5.274 24.215 1.00 81.94 201 GLY A N 1
ATOM 1501 C CA . GLY A 1 201 ? 3.072 -5.547 23.158 1.00 81.94 201 GLY A CA 1
ATOM 1502 C C . GLY A 1 201 ? 2.472 -5.520 21.753 1.00 81.94 201 GLY A C 1
ATOM 1503 O O . GLY A 1 201 ? 1.255 -5.426 21.577 1.00 81.94 201 GLY A O 1
ATOM 1504 N N . ASN A 1 202 ? 3.347 -5.579 20.754 1.00 86.94 202 ASN A N 1
ATOM 1505 C CA . ASN A 1 202 ? 2.952 -5.569 19.350 1.00 86.94 202 ASN A CA 1
ATOM 1506 C C . ASN A 1 202 ? 2.342 -6.927 18.976 1.00 86.94 202 ASN A C 1
ATOM 1508 O O . ASN A 1 202 ? 2.680 -7.956 19.564 1.00 86.94 202 ASN A O 1
ATOM 1512 N N . CYS A 1 203 ? 1.434 -6.938 18.007 1.00 92.19 203 CYS A N 1
ATOM 1513 C CA . CYS A 1 203 ? 1.048 -8.165 17.312 1.00 92.19 203 CYS A CA 1
ATOM 1514 C C . CYS A 1 203 ? 1.387 -8.014 15.831 1.00 92.19 203 CYS A C 1
ATOM 1516 O O . CYS A 1 203 ? 1.539 -6.896 15.349 1.00 92.19 203 CYS A O 1
ATOM 1518 N N . GLN A 1 204 ? 1.515 -9.129 15.126 1.00 93.06 204 GLN A N 1
ATOM 1519 C CA . GLN A 1 204 ? 1.875 -9.131 13.718 1.00 93.06 204 GLN A CA 1
ATOM 1520 C C . GLN A 1 204 ? 0.770 -9.817 12.927 1.00 93.06 204 GLN A C 1
ATOM 1522 O O . GLN A 1 204 ? 0.371 -10.933 13.269 1.00 93.06 204 GLN A O 1
ATOM 1527 N N . ILE A 1 205 ? 0.282 -9.149 11.886 1.00 94.94 205 ILE A N 1
ATOM 1528 C CA . ILE A 1 205 ? -0.570 -9.776 10.876 1.00 94.94 205 ILE A CA 1
ATOM 1529 C C . ILE A 1 205 ? 0.307 -10.255 9.720 1.00 94.94 205 ILE A C 1
ATOM 1531 O O . ILE A 1 205 ? 1.275 -9.589 9.349 1.00 94.94 205 ILE A O 1
ATOM 1535 N N . ASN A 1 206 ? -0.017 -11.425 9.171 1.00 93.00 206 ASN A N 1
ATOM 1536 C CA . ASN A 1 206 ? 0.681 -12.006 8.029 1.00 93.00 206 ASN A CA 1
ATOM 1537 C C . ASN A 1 206 ? -0.274 -12.081 6.840 1.00 93.00 206 ASN A C 1
ATOM 1539 O O . ASN A 1 206 ? -1.210 -12.882 6.849 1.00 93.00 206 ASN A O 1
ATOM 1543 N N . VAL A 1 207 ? -0.024 -11.260 5.825 1.00 93.31 207 VAL A N 1
ATOM 1544 C CA . VAL A 1 207 ? -0.847 -11.201 4.621 1.00 93.31 207 VAL A CA 1
ATOM 1545 C C . VAL A 1 207 ? -0.180 -11.996 3.511 1.00 93.31 207 VAL A C 1
ATOM 1547 O O . VAL A 1 207 ? 0.874 -11.614 3.003 1.00 93.31 207 VAL A O 1
ATOM 1550 N N . SER A 1 208 ? -0.814 -13.098 3.120 1.00 87.75 208 SER A N 1
ATOM 1551 C CA . SER A 1 208 ? -0.401 -13.891 1.965 1.00 87.75 208 SER A CA 1
ATOM 1552 C C . SER A 1 208 ? -1.107 -13.389 0.707 1.00 87.75 208 SER A C 1
ATOM 1554 O O . SER A 1 208 ? -2.337 -13.318 0.675 1.00 87.75 208 SER A O 1
ATOM 1556 N N . GLY A 1 209 ? -0.357 -13.068 -0.343 1.00 86.25 209 GLY A N 1
ATOM 1557 C CA . GLY A 1 209 ? -0.915 -12.495 -1.565 1.00 86.25 209 GLY A CA 1
ATOM 1558 C C . GLY A 1 209 ? 0.026 -12.533 -2.757 1.00 86.25 209 GLY A C 1
ATOM 1559 O O . GLY A 1 209 ? 1.192 -12.877 -2.614 1.00 86.25 209 GLY A O 1
ATOM 1560 N N . THR A 1 210 ? -0.466 -12.184 -3.939 1.00 80.12 210 THR A N 1
ATOM 1561 C CA . THR A 1 210 ? 0.381 -11.975 -5.124 1.00 80.12 210 THR A CA 1
ATOM 1562 C C . THR A 1 210 ? 0.800 -10.505 -5.198 1.00 80.12 210 THR A C 1
ATOM 1564 O O . THR A 1 210 ? 0.175 -9.650 -4.574 1.00 80.12 210 THR A O 1
ATOM 1567 N N . LEU A 1 211 ? 1.859 -10.165 -5.932 1.00 77.69 211 LEU A N 1
ATOM 1568 C CA . LEU A 1 211 ? 2.228 -8.759 -6.108 1.00 77.69 211 LEU A CA 1
ATOM 1569 C C . LEU A 1 211 ? 1.568 -8.187 -7.372 1.00 77.69 211 LEU A C 1
ATOM 1571 O O . LEU A 1 211 ? 1.694 -8.804 -8.433 1.00 77.69 211 LEU A O 1
ATOM 1575 N N . PRO A 1 212 ? 0.868 -7.039 -7.303 1.00 78.69 212 PRO A N 1
ATOM 1576 C CA . PRO A 1 212 ? 0.352 -6.404 -8.507 1.00 78.69 212 PRO A CA 1
ATOM 1577 C C . PRO A 1 212 ? 1.515 -5.852 -9.342 1.00 78.69 212 PRO A C 1
ATOM 1579 O O . PRO A 1 212 ? 2.426 -5.232 -8.804 1.00 78.69 212 PRO A O 1
ATOM 1582 N N . VAL A 1 213 ? 1.481 -6.024 -10.667 1.00 75.06 213 VAL A N 1
ATOM 1583 C CA . VAL A 1 213 ? 2.492 -5.420 -11.563 1.00 75.06 213 VAL A CA 1
ATOM 1584 C C . VAL A 1 213 ? 2.424 -3.891 -11.489 1.00 75.06 213 VAL A C 1
ATOM 1586 O O . VAL A 1 213 ? 3.434 -3.209 -11.348 1.00 75.06 213 VAL A O 1
ATOM 1589 N N . SER A 1 214 ? 1.208 -3.356 -11.555 1.00 83.06 214 SER A N 1
ATOM 1590 C CA . SER A 1 214 ? 0.917 -1.936 -11.408 1.00 83.06 214 SER A CA 1
ATOM 1591 C C . SER A 1 214 ? -0.478 -1.766 -10.823 1.00 83.06 214 SER A C 1
ATOM 1593 O O . SER A 1 214 ? -1.377 -2.555 -11.124 1.00 83.06 214 SER A O 1
ATOM 1595 N N . THR A 1 215 ? -0.658 -0.742 -9.996 1.00 88.94 215 THR A N 1
ATOM 1596 C CA . THR A 1 215 ? -1.951 -0.360 -9.428 1.00 88.94 215 THR A CA 1
ATOM 1597 C C . THR A 1 215 ? -2.172 1.131 -9.633 1.00 88.94 215 THR A C 1
ATOM 1599 O O . THR A 1 215 ? -1.377 1.950 -9.170 1.00 88.94 215 THR A O 1
ATOM 1602 N N . THR A 1 216 ? -3.267 1.492 -10.300 1.00 93.19 216 THR A N 1
ATOM 1603 C CA . THR A 1 216 ? -3.730 2.882 -10.363 1.00 93.19 216 THR A CA 1
ATOM 1604 C C . THR A 1 216 ? -4.482 3.215 -9.082 1.00 93.19 216 THR A C 1
ATOM 1606 O O . THR A 1 216 ? -5.517 2.618 -8.794 1.00 93.19 216 THR A O 1
ATOM 1609 N N . VAL A 1 217 ? -3.969 4.178 -8.323 1.00 94.69 217 VAL A N 1
ATOM 1610 C CA . VAL A 1 217 ? -4.587 4.682 -7.097 1.00 94.69 217 VAL A CA 1
ATOM 1611 C C . VAL A 1 217 ? -5.322 5.980 -7.414 1.00 94.69 217 VAL A C 1
ATOM 1613 O O . VAL A 1 217 ? -4.725 6.933 -7.921 1.00 94.69 217 VAL A O 1
ATOM 1616 N N . GLY A 1 218 ? -6.627 6.006 -7.139 1.00 93.69 218 GLY A N 1
ATOM 1617 C CA . GLY A 1 218 ? -7.453 7.206 -7.255 1.00 93.69 218 GLY A CA 1
ATOM 1618 C C . GLY A 1 218 ? -7.222 8.164 -6.088 1.00 93.69 218 GLY A C 1
ATOM 1619 O O . GLY A 1 218 ? -6.964 7.737 -4.966 1.00 93.69 218 GLY A O 1
ATOM 1620 N N . ILE A 1 219 ? -7.316 9.461 -6.364 1.00 95.06 219 ILE A N 1
ATOM 1621 C CA . ILE A 1 219 ? -7.341 10.531 -5.370 1.00 95.06 219 ILE A CA 1
ATOM 1622 C C . ILE A 1 219 ? -8.658 11.277 -5.552 1.00 95.06 219 ILE A C 1
ATOM 1624 O O . ILE A 1 219 ? -8.901 11.873 -6.599 1.00 95.06 219 ILE A O 1
ATOM 1628 N N . ASP A 1 220 ? -9.482 11.259 -4.519 1.00 94.81 220 ASP A N 1
ATOM 1629 C CA . ASP A 1 220 ? -10.697 12.044 -4.384 1.00 94.81 220 ASP A CA 1
ATOM 1630 C C . ASP A 1 220 ? -10.431 13.358 -3.643 1.00 94.81 220 ASP A C 1
ATOM 1632 O O . ASP A 1 220 ? -9.481 13.504 -2.866 1.00 94.81 220 ASP A O 1
ATOM 1636 N N . SER A 1 221 ? -11.314 14.332 -3.862 1.00 93.88 221 SER A N 1
ATOM 1637 C CA . SER A 1 221 ? -11.287 15.611 -3.157 1.00 93.88 221 SER A CA 1
ATOM 1638 C C . SER A 1 221 ? -12.416 15.680 -2.122 1.00 93.88 221 SER A C 1
ATOM 1640 O O . SER A 1 221 ? -13.546 15.304 -2.439 1.00 93.88 221 SER A O 1
ATOM 1642 N N . PRO A 1 222 ? -12.166 16.214 -0.912 1.00 96.19 222 PRO A N 1
ATOM 1643 C CA . PRO A 1 222 ? -10.896 16.782 -0.446 1.00 96.19 222 PRO A CA 1
ATOM 1644 C C . PRO A 1 222 ? -9.913 15.757 0.121 1.00 96.19 222 PRO A C 1
ATOM 1646 O O . PRO A 1 222 ? -8.729 16.069 0.221 1.00 96.19 222 PRO A O 1
ATOM 1649 N N . TRP A 1 223 ? -10.388 14.574 0.508 1.00 97.56 223 TRP A N 1
ATOM 1650 C CA . TRP A 1 223 ? -9.587 13.578 1.205 1.00 97.56 223 TRP A CA 1
ATOM 1651 C C . TRP A 1 223 ? -9.686 12.214 0.548 1.00 97.56 223 TRP A C 1
ATOM 1653 O O . TRP A 1 223 ? -10.752 11.790 0.109 1.00 97.56 223 TRP A O 1
ATOM 1663 N N . THR A 1 224 ? -8.565 11.505 0.554 1.00 97.69 224 THR A N 1
ATOM 1664 C CA . THR A 1 224 ? -8.494 10.082 0.229 1.00 97.69 224 THR A CA 1
ATOM 1665 C C . THR A 1 224 ? -7.634 9.380 1.265 1.00 97.69 224 THR A C 1
ATOM 1667 O O . THR A 1 224 ? -6.580 9.897 1.645 1.00 97.69 224 THR A O 1
ATOM 1670 N N . LEU A 1 225 ? -8.071 8.205 1.712 1.00 98.31 225 LEU A N 1
ATOM 1671 C CA . LEU A 1 225 ? -7.265 7.314 2.536 1.00 98.31 225 LEU A CA 1
ATOM 1672 C C . LEU A 1 225 ? -6.785 6.151 1.670 1.00 98.31 225 LEU A C 1
ATOM 1674 O O . LEU A 1 225 ? -7.558 5.255 1.342 1.00 98.31 225 LEU A O 1
ATOM 1678 N N . VAL A 1 226 ? -5.511 6.176 1.300 1.00 97.50 226 VAL A N 1
ATOM 1679 C CA . VAL A 1 226 ? -4.949 5.261 0.302 1.00 97.50 226 VAL A CA 1
ATOM 1680 C C . VAL A 1 226 ? -3.957 4.285 0.910 1.00 97.50 226 VAL A C 1
ATOM 1682 O O . VAL A 1 226 ? -3.325 4.551 1.941 1.00 97.50 226 VAL A O 1
ATOM 1685 N N . GLY A 1 227 ? -3.819 3.153 0.228 1.00 97.06 227 GLY A N 1
ATOM 1686 C CA . GLY A 1 227 ? -2.746 2.207 0.468 1.00 97.06 227 GLY A CA 1
ATOM 1687 C C . GLY A 1 227 ? -1.498 2.467 -0.369 1.00 97.06 227 GLY A C 1
ATOM 1688 O O . GLY A 1 227 ? -1.463 3.353 -1.225 1.00 97.06 227 GLY A O 1
ATOM 1689 N N . TYR A 1 228 ? -0.464 1.663 -0.118 1.00 96.69 228 TYR A N 1
ATOM 1690 C CA . TYR A 1 228 ? 0.742 1.606 -0.938 1.00 96.69 228 TYR A CA 1
ATOM 1691 C C . TYR A 1 228 ? 0.951 0.169 -1.457 1.00 96.69 228 TYR A C 1
ATOM 1693 O O . TYR A 1 228 ? 1.590 -0.638 -0.778 1.00 96.69 228 TYR A O 1
ATOM 1701 N N . PRO A 1 229 ? 0.385 -0.176 -2.633 1.00 93.56 229 PRO A N 1
ATOM 1702 C CA . PRO A 1 229 ? 0.394 -1.520 -3.221 1.00 93.56 229 PRO A CA 1
ATOM 1703 C C . PRO A 1 229 ? 1.756 -1.897 -3.836 1.00 93.56 229 PRO A C 1
ATOM 1705 O O . PRO A 1 229 ? 1.837 -2.324 -4.990 1.00 93.56 229 PRO A O 1
ATOM 1708 N N . SER A 1 230 ? 2.842 -1.697 -3.087 1.00 88.38 230 SER A N 1
ATOM 1709 C CA . SER A 1 230 ? 4.196 -2.068 -3.491 1.00 88.38 230 SER A CA 1
ATOM 1710 C C . SER A 1 230 ? 5.052 -2.540 -2.320 1.00 88.38 230 SER A C 1
ATOM 1712 O O . SER A 1 230 ? 4.798 -2.183 -1.170 1.00 88.38 230 SER A O 1
ATOM 1714 N N . LEU A 1 231 ? 6.067 -3.359 -2.614 1.00 86.25 231 LEU A N 1
ATOM 1715 C CA . LEU A 1 231 ? 7.078 -3.819 -1.647 1.00 86.25 231 LEU A CA 1
ATOM 1716 C C . LEU A 1 231 ? 8.333 -2.946 -1.602 1.00 86.25 231 LEU A C 1
ATOM 1718 O O . LEU A 1 231 ? 9.200 -3.167 -0.753 1.00 86.25 231 LEU A O 1
ATOM 1722 N N . THR A 1 232 ? 8.446 -1.970 -2.495 1.00 84.75 232 THR A N 1
ATOM 1723 C CA . THR A 1 232 ? 9.616 -1.098 -2.595 1.00 84.75 232 THR A CA 1
ATOM 1724 C C . THR A 1 232 ? 9.203 0.307 -2.218 1.00 84.75 232 THR A C 1
ATOM 1726 O O . THR A 1 232 ? 8.271 0.837 -2.803 1.00 84.75 232 THR A O 1
ATOM 1729 N N . ALA A 1 233 ? 9.871 0.925 -1.246 1.00 88.56 233 ALA A N 1
ATOM 1730 C CA . ALA A 1 233 ? 9.601 2.317 -0.905 1.00 88.56 233 ALA A CA 1
ATOM 1731 C C . ALA A 1 233 ? 9.962 3.252 -2.071 1.00 88.56 233 ALA A C 1
ATOM 1733 O O . ALA A 1 233 ? 11.010 3.073 -2.689 1.00 88.56 233 ALA A O 1
ATOM 1734 N N . GLU A 1 234 ? 9.141 4.270 -2.324 1.00 90.56 234 GLU A N 1
ATOM 1735 C CA . GLU A 1 234 ? 9.342 5.224 -3.423 1.00 90.56 234 GLU A CA 1
ATOM 1736 C C . GLU A 1 234 ? 9.234 6.667 -2.923 1.00 90.56 234 GLU A C 1
ATOM 1738 O O . GLU A 1 234 ? 8.506 6.965 -1.969 1.00 90.56 234 GLU A O 1
ATOM 1743 N N . GLN A 1 235 ? 9.968 7.585 -3.560 1.00 93.94 235 GLN A N 1
ATOM 1744 C CA . GLN A 1 235 ? 9.867 9.008 -3.242 1.00 93.94 235 GLN A CA 1
ATOM 1745 C C . GLN A 1 235 ? 8.499 9.540 -3.668 1.00 93.94 235 GLN A C 1
ATOM 1747 O O . GLN A 1 235 ? 8.077 9.364 -4.811 1.00 93.94 235 GLN A O 1
ATOM 1752 N N . ILE A 1 236 ? 7.832 10.275 -2.776 1.00 95.31 236 ILE A N 1
ATOM 1753 C CA . ILE A 1 236 ? 6.510 10.859 -3.039 1.00 95.31 236 ILE A CA 1
ATOM 1754 C C . ILE A 1 236 ? 6.532 11.708 -4.312 1.00 95.31 236 ILE A C 1
ATOM 1756 O O . ILE A 1 236 ? 5.599 11.641 -5.101 1.00 95.31 236 ILE A O 1
ATOM 1760 N N . THR A 1 237 ? 7.608 12.461 -4.551 1.00 91.00 237 THR A N 1
ATOM 1761 C CA . THR A 1 237 ? 7.738 13.330 -5.731 1.00 91.00 237 THR A CA 1
ATOM 1762 C C . THR A 1 237 ? 7.823 12.573 -7.054 1.00 91.00 237 THR A C 1
ATOM 1764 O O . THR A 1 237 ? 7.481 13.143 -8.087 1.00 91.00 237 THR A O 1
ATOM 1767 N N . ASN A 1 238 ? 8.293 11.323 -7.035 1.00 88.19 238 ASN A N 1
ATOM 1768 C CA . ASN A 1 238 ? 8.334 10.461 -8.216 1.00 88.19 238 ASN A CA 1
ATOM 1769 C C . ASN A 1 238 ? 6.991 9.757 -8.421 1.00 88.19 238 ASN A C 1
ATOM 1771 O O . ASN A 1 238 ? 6.548 9.582 -9.553 1.00 88.19 238 ASN A O 1
ATOM 1775 N N . LEU A 1 239 ? 6.355 9.364 -7.316 1.00 89.31 239 LEU A N 1
ATOM 1776 C CA . LEU A 1 239 ? 5.141 8.563 -7.320 1.00 89.31 239 LEU A CA 1
ATOM 1777 C C . LEU A 1 239 ? 3.881 9.388 -7.588 1.00 89.31 239 LEU A C 1
ATOM 1779 O O . LEU A 1 239 ? 3.066 9.025 -8.432 1.00 89.31 239 LEU A O 1
ATOM 1783 N N . VAL A 1 240 ? 3.710 10.485 -6.853 1.00 87.25 240 VAL A N 1
ATOM 1784 C CA . VAL A 1 240 ? 2.545 11.363 -6.930 1.00 87.25 240 VAL A CA 1
ATOM 1785 C C . VAL A 1 240 ? 3.024 12.705 -7.483 1.00 87.25 240 VAL A C 1
ATOM 1787 O O . VAL A 1 240 ? 3.571 13.517 -6.735 1.00 87.25 240 VAL A O 1
ATOM 1790 N N . PRO A 1 241 ? 2.864 12.958 -8.795 1.00 79.75 241 PRO A N 1
ATOM 1791 C CA . PRO A 1 241 ? 3.293 14.208 -9.400 1.00 79.75 241 PRO A CA 1
ATOM 1792 C C . PRO A 1 241 ? 2.769 15.435 -8.650 1.00 79.75 241 PRO A C 1
ATOM 1794 O O . PRO A 1 241 ? 1.602 15.506 -8.245 1.00 79.75 241 PRO A O 1
ATOM 1797 N N . GLY A 1 242 ? 3.643 16.431 -8.492 1.00 76.00 242 GLY A N 1
ATOM 1798 C CA . GLY A 1 242 ? 3.282 17.704 -7.878 1.00 76.00 242 GLY A CA 1
ATOM 1799 C C . GLY A 1 242 ? 2.065 18.334 -8.564 1.00 76.00 242 GLY A C 1
ATOM 1800 O O . GLY A 1 242 ? 1.966 18.344 -9.789 1.00 76.00 242 GLY A O 1
ATOM 1801 N N . GLY A 1 243 ? 1.134 18.853 -7.761 1.00 77.81 243 GLY A N 1
ATOM 1802 C CA . GLY A 1 243 ? -0.132 19.428 -8.233 1.00 77.81 243 GLY A CA 1
ATOM 1803 C C . GLY A 1 243 ? -1.340 18.492 -8.126 1.00 77.81 243 GLY A C 1
ATOM 1804 O O . GLY A 1 243 ? -2.464 18.980 -8.186 1.00 77.81 243 GLY A O 1
ATOM 1805 N N . ILE A 1 244 ? -1.132 17.188 -7.901 1.00 85.62 244 ILE A N 1
ATOM 1806 C CA . ILE A 1 244 ? -2.219 16.222 -7.649 1.00 85.62 244 ILE A CA 1
ATOM 1807 C C . ILE A 1 244 ? -2.618 16.189 -6.165 1.00 85.62 244 ILE A C 1
ATOM 1809 O O . ILE A 1 244 ? -3.740 15.817 -5.838 1.00 85.62 244 ILE A O 1
ATOM 1813 N N . TYR A 1 245 ? -1.737 16.615 -5.259 1.00 93.62 245 TYR A N 1
ATOM 1814 C CA . TYR A 1 245 ? -2.002 16.700 -3.823 1.00 93.62 245 TYR A CA 1
ATOM 1815 C C . TYR A 1 245 ? -1.549 18.051 -3.255 1.00 93.62 245 TYR A C 1
ATOM 1817 O O . TYR A 1 245 ? -0.636 18.690 -3.779 1.00 93.62 245 TYR A O 1
ATOM 1825 N N . ASN A 1 246 ? -2.171 18.479 -2.154 1.00 94.75 246 ASN A N 1
ATOM 1826 C CA . ASN A 1 246 ? -1.699 19.609 -1.349 1.00 94.75 246 ASN A CA 1
ATOM 1827 C C . ASN A 1 246 ? -0.792 19.144 -0.212 1.00 94.75 246 ASN A C 1
ATOM 1829 O O . ASN A 1 246 ? 0.195 19.806 0.098 1.00 94.75 246 ASN A O 1
ATOM 1833 N N . ARG A 1 247 ? -1.150 18.029 0.436 1.00 96.31 247 ARG A N 1
ATOM 1834 C CA . ARG A 1 247 ? -0.373 17.443 1.528 1.00 96.31 247 ARG A CA 1
ATOM 1835 C C . ARG A 1 247 ? -0.693 15.958 1.674 1.00 96.31 247 ARG A C 1
ATOM 1837 O O . ARG A 1 247 ? -1.820 15.539 1.410 1.00 96.31 247 ARG A O 1
ATOM 1844 N N . ILE A 1 248 ? 0.308 15.191 2.094 1.00 98.00 248 ILE A N 1
ATOM 1845 C CA . ILE A 1 248 ? 0.171 13.774 2.448 1.00 98.00 248 ILE A CA 1
ATOM 1846 C C . ILE A 1 248 ? 0.556 13.607 3.913 1.00 98.00 248 ILE A C 1
ATOM 1848 O O . ILE A 1 248 ? 1.499 14.257 4.375 1.00 98.00 248 ILE A O 1
ATOM 1852 N N . TRP A 1 249 ? -0.167 12.752 4.632 1.00 98.62 249 TRP A N 1
ATOM 1853 C CA . TRP A 1 249 ? 0.102 12.402 6.021 1.00 98.62 249 TRP A CA 1
ATOM 1854 C C . TRP A 1 249 ? 0.241 10.898 6.207 1.00 98.62 249 TRP A C 1
ATOM 1856 O O . TRP A 1 249 ? -0.480 10.110 5.601 1.00 98.62 249 TRP A O 1
ATOM 1866 N N . GLU A 1 250 ? 1.120 10.543 7.132 1.00 98.25 250 GLU A N 1
ATOM 1867 C CA . GLU A 1 250 ? 1.355 9.201 7.642 1.00 98.25 250 GLU A CA 1
ATOM 1868 C C . GLU A 1 250 ? 1.193 9.233 9.164 1.00 98.25 250 GLU A C 1
ATOM 1870 O O . GLU A 1 250 ? 1.708 10.137 9.837 1.00 98.25 250 GLU A O 1
ATOM 1875 N N . PHE A 1 251 ? 0.504 8.238 9.711 1.00 98.38 251 PHE A N 1
ATOM 1876 C CA . PHE A 1 251 ? 0.401 8.049 11.151 1.00 98.38 251 PHE A CA 1
ATOM 1877 C C . PHE A 1 251 ? 1.406 6.992 11.608 1.00 98.38 251 PHE A C 1
ATOM 1879 O O . PHE A 1 251 ? 1.450 5.887 11.072 1.00 98.38 251 PHE A O 1
ATOM 1886 N N . GLN A 1 252 ? 2.251 7.363 12.562 1.00 95.75 252 GLN A N 1
ATOM 1887 C CA . GLN A 1 252 ? 3.411 6.589 12.986 1.00 95.75 252 GLN A CA 1
ATOM 1888 C C . GLN A 1 252 ? 3.061 5.612 14.114 1.00 95.75 252 GLN A C 1
ATOM 1890 O O . GLN A 1 252 ? 2.145 5.838 14.903 1.00 95.75 252 GLN A O 1
ATOM 1895 N N . ALA A 1 253 ? 3.870 4.561 14.259 1.00 90.75 253 ALA A N 1
ATOM 1896 C CA . ALA A 1 253 ? 3.735 3.577 15.337 1.00 90.75 253 ALA A CA 1
ATOM 1897 C C . ALA A 1 253 ? 3.916 4.171 16.752 1.00 90.75 253 ALA A C 1
ATOM 1899 O O . ALA A 1 253 ? 3.451 3.592 17.731 1.00 90.75 253 ALA A O 1
ATOM 1900 N N . ASP A 1 254 ? 4.571 5.329 16.881 1.00 92.94 254 ASP A N 1
ATOM 1901 C CA . ASP A 1 254 ? 4.692 6.072 18.143 1.00 92.94 254 ASP A CA 1
ATOM 1902 C C . ASP A 1 254 ? 3.479 6.977 18.436 1.00 92.94 254 ASP A C 1
ATOM 1904 O O . ASP A 1 254 ? 3.526 7.809 19.343 1.00 92.94 254 ASP A O 1
ATOM 1908 N N . GLN A 1 255 ? 2.385 6.794 17.690 1.00 93.50 255 GLN A N 1
ATOM 1909 C CA . GLN A 1 255 ? 1.143 7.559 17.780 1.00 93.50 255 GLN A CA 1
ATOM 1910 C C . GLN A 1 255 ? 1.290 9.039 17.370 1.00 93.50 255 GLN A C 1
ATOM 1912 O O . GLN A 1 255 ? 0.462 9.878 17.739 1.00 93.50 255 GLN A O 1
ATOM 1917 N N . SER A 1 256 ? 2.333 9.381 16.602 1.00 96.56 256 SER A N 1
ATOM 1918 C CA . SER A 1 256 ? 2.555 10.726 16.061 1.00 96.56 256 SER A CA 1
ATOM 1919 C C . SER A 1 256 ? 2.166 10.855 14.582 1.00 96.56 256 SER A C 1
ATOM 1921 O O . SER A 1 256 ? 1.975 9.877 13.861 1.00 96.56 256 SER A O 1
ATOM 1923 N N . TRP A 1 257 ? 2.043 12.099 14.115 1.00 97.81 257 TRP A N 1
ATOM 1924 C CA . TRP A 1 257 ? 1.756 12.415 12.717 1.00 97.81 257 TRP A CA 1
ATOM 1925 C C . TRP A 1 257 ? 2.992 12.953 12.008 1.00 97.81 257 TRP A C 1
ATOM 1927 O O . TRP A 1 257 ? 3.633 13.897 12.476 1.00 97.81 257 TRP A O 1
ATOM 1937 N N . LYS A 1 258 ? 3.255 12.421 10.815 1.00 98.19 258 LYS A N 1
ATOM 1938 C CA . LYS A 1 258 ? 4.254 12.938 9.882 1.00 98.19 258 LYS A CA 1
ATOM 1939 C C . LYS A 1 258 ? 3.565 13.347 8.585 1.00 98.19 258 LYS A C 1
ATOM 1941 O O . LYS A 1 258 ? 2.600 12.719 8.170 1.00 98.19 258 LYS A O 1
ATOM 1946 N N . SER A 1 259 ? 4.024 14.417 7.954 1.00 98.06 259 SER A N 1
ATOM 1947 C CA . SER A 1 259 ? 3.434 14.942 6.722 1.00 98.06 259 SER A CA 1
ATOM 1948 C C . SER A 1 259 ? 4.504 15.451 5.773 1.00 98.06 259 SER A C 1
ATOM 1950 O O . SER A 1 259 ? 5.651 15.634 6.185 1.00 98.06 259 SER A O 1
ATOM 1952 N N . THR A 1 260 ? 4.144 15.718 4.520 1.00 96.75 260 THR A N 1
ATOM 1953 C CA . THR A 1 260 ? 5.081 16.271 3.524 1.00 96.75 260 THR A CA 1
ATOM 1954 C C . THR A 1 260 ? 5.705 17.599 3.966 1.00 96.75 260 THR A C 1
ATOM 1956 O O . THR A 1 260 ? 6.847 17.882 3.623 1.00 96.75 260 THR A O 1
ATOM 1959 N N . ASP A 1 261 ? 5.019 18.374 4.809 1.00 95.25 261 ASP A N 1
ATOM 1960 C CA . ASP A 1 261 ? 5.539 19.622 5.390 1.00 95.25 261 ASP A CA 1
ATOM 1961 C C . ASP A 1 261 ? 6.488 19.385 6.573 1.00 95.25 261 ASP A C 1
ATOM 1963 O O . ASP A 1 261 ? 7.301 20.242 6.912 1.00 95.25 261 ASP A O 1
ATOM 1967 N N . THR A 1 262 ? 6.376 18.227 7.226 1.00 95.75 262 THR A N 1
ATOM 1968 C CA . THR A 1 262 ? 7.166 17.847 8.406 1.00 95.75 262 THR A CA 1
ATOM 1969 C C . THR A 1 262 ? 8.189 16.750 8.095 1.00 95.75 262 THR A C 1
ATOM 1971 O O . THR A 1 262 ? 8.684 16.077 8.998 1.00 95.75 262 THR A O 1
ATOM 1974 N N . GLY A 1 263 ? 8.539 16.584 6.813 1.00 94.38 263 GLY A N 1
ATOM 1975 C CA . GLY A 1 263 ? 9.632 15.722 6.356 1.00 94.38 263 GLY A CA 1
ATOM 1976 C C . GLY A 1 263 ? 9.232 14.301 5.949 1.00 94.38 263 GLY A C 1
ATOM 1977 O O . GLY A 1 263 ? 10.085 13.411 5.957 1.00 94.38 263 GLY A O 1
ATOM 1978 N N . LEU A 1 264 ? 7.956 14.037 5.647 1.00 97.81 264 LEU A N 1
ATOM 1979 C CA . LEU A 1 264 ? 7.549 12.810 4.953 1.00 97.81 264 LEU A CA 1
ATOM 1980 C C . LEU A 1 264 ? 7.969 12.910 3.482 1.00 97.81 264 LEU A C 1
ATOM 1982 O O . LEU A 1 264 ? 7.469 13.766 2.756 1.00 97.81 264 LEU A O 1
ATOM 1986 N N . THR A 1 265 ? 8.890 12.050 3.056 1.00 96.50 265 THR A N 1
ATOM 1987 C CA . THR A 1 265 ? 9.464 12.081 1.700 1.00 96.50 265 THR A CA 1
ATOM 1988 C C . THR A 1 265 ? 9.146 10.833 0.885 1.00 96.50 265 THR A C 1
ATOM 1990 O O . THR A 1 265 ? 9.162 10.891 -0.339 1.00 96.50 265 THR A O 1
ATOM 1993 N N . THR A 1 266 ? 8.827 9.719 1.541 1.00 96.75 266 THR A N 1
ATOM 1994 C CA . THR A 1 266 ? 8.633 8.404 0.921 1.00 96.75 266 THR A CA 1
ATOM 1995 C C . THR A 1 266 ? 7.280 7.808 1.287 1.00 96.75 266 THR A C 1
ATOM 1997 O O . THR A 1 266 ? 6.758 8.076 2.370 1.00 96.75 266 THR A O 1
ATOM 2000 N N . MET A 1 267 ? 6.728 6.993 0.386 1.00 97.19 267 MET A N 1
ATOM 2001 C CA . MET A 1 267 ? 5.672 6.033 0.714 1.00 97.19 267 MET A CA 1
ATOM 2002 C C . MET A 1 267 ? 6.292 4.644 0.860 1.00 97.19 267 MET A C 1
ATOM 2004 O O . MET A 1 267 ? 7.175 4.274 0.085 1.00 97.19 267 MET A O 1
ATOM 2008 N N . GLU A 1 268 ? 5.869 3.904 1.882 1.00 96.19 268 GLU A N 1
ATOM 2009 C CA . GLU A 1 268 ? 6.488 2.648 2.300 1.00 96.19 268 GLU A CA 1
ATOM 2010 C C . GLU A 1 268 ? 5.464 1.500 2.384 1.00 96.19 268 GLU A C 1
ATOM 2012 O O . GLU A 1 268 ? 4.300 1.728 2.735 1.00 96.19 268 GLU A O 1
ATOM 2017 N N . PRO A 1 269 ? 5.887 0.253 2.098 1.00 95.62 269 PRO A N 1
ATOM 2018 C CA . PRO A 1 269 ? 5.030 -0.928 2.184 1.00 95.62 269 PRO A CA 1
ATOM 2019 C C . PRO A 1 269 ? 4.382 -1.084 3.561 1.00 95.62 269 PRO A C 1
ATOM 2021 O O . PRO A 1 269 ? 5.040 -0.936 4.591 1.00 95.62 269 PRO A O 1
ATOM 2024 N N . GLY A 1 270 ? 3.094 -1.427 3.582 1.00 96.75 270 GLY A N 1
ATOM 2025 C CA . GLY A 1 270 ? 2.351 -1.687 4.819 1.00 96.75 270 GLY A CA 1
ATOM 2026 C C . GLY A 1 270 ? 1.788 -0.446 5.517 1.00 96.75 270 GLY A C 1
ATOM 2027 O O . GLY A 1 270 ? 1.021 -0.588 6.469 1.00 96.75 270 GLY A O 1
ATOM 2028 N N . LYS A 1 271 ? 2.115 0.767 5.058 1.00 98.12 271 LYS A N 1
ATOM 2029 C CA . LYS A 1 271 ? 1.646 2.020 5.667 1.00 98.12 271 LYS A CA 1
ATOM 2030 C C . LYS A 1 271 ? 0.432 2.592 4.941 1.00 98.12 271 LYS A C 1
ATOM 2032 O O . LYS A 1 271 ? 0.339 2.506 3.718 1.00 98.12 271 LYS A O 1
ATOM 2037 N N . GLY A 1 272 ? -0.511 3.158 5.691 1.00 98.00 272 GLY A N 1
ATOM 2038 C CA . GLY A 1 272 ? -1.649 3.892 5.132 1.00 98.00 272 GLY A CA 1
ATOM 2039 C C . GLY A 1 272 ? -1.383 5.397 5.098 1.00 98.00 272 GLY A C 1
ATOM 2040 O O . GLY A 1 272 ? -0.689 5.928 5.969 1.00 98.00 272 GLY A O 1
ATOM 2041 N N . TYR A 1 273 ? -1.955 6.088 4.112 1.00 98.44 273 TYR A N 1
ATOM 2042 C CA . TYR A 1 273 ? -1.694 7.508 3.883 1.00 98.44 273 TYR A CA 1
ATOM 2043 C C . TYR A 1 273 ? -2.974 8.300 3.669 1.00 98.44 273 TYR A C 1
ATOM 2045 O O . TYR A 1 273 ? -3.830 7.927 2.870 1.00 98.44 273 TYR A O 1
ATOM 2053 N N . TRP A 1 274 ? -3.070 9.445 4.336 1.00 98.31 274 TRP A N 1
ATOM 2054 C CA . TRP A 1 274 ? -4.070 10.448 3.997 1.00 98.31 274 TRP A CA 1
ATOM 2055 C C . TRP A 1 274 ? -3.513 11.384 2.944 1.00 98.31 274 TRP A C 1
ATOM 2057 O O . TRP A 1 274 ? -2.469 11.998 3.157 1.00 98.31 274 TRP A O 1
ATOM 2067 N N . ILE A 1 275 ? -4.236 11.543 1.844 1.00 97.75 275 ILE A N 1
ATOM 2068 C CA . ILE A 1 275 ? -3.929 12.519 0.804 1.00 97.75 275 ILE A CA 1
ATOM 2069 C C . ILE A 1 275 ? -5.029 13.572 0.815 1.00 97.75 275 ILE A C 1
ATOM 2071 O O . ILE A 1 275 ? -6.207 13.244 0.679 1.00 97.75 275 ILE A O 1
ATOM 2075 N N . HIS A 1 276 ? -4.640 14.837 0.979 1.00 97.25 276 HIS A N 1
ATOM 2076 C CA . HIS A 1 276 ? -5.529 15.967 0.730 1.00 97.25 276 HIS A CA 1
ATOM 2077 C C . HIS A 1 276 ? -5.280 16.523 -0.663 1.00 97.25 276 HIS A C 1
ATOM 2079 O O . HIS A 1 276 ? -4.131 16.826 -1.007 1.00 97.25 276 HIS A O 1
ATOM 2085 N N . SER A 1 277 ? -6.349 16.754 -1.418 1.00 95.69 277 SER A N 1
ATOM 2086 C CA . SER A 1 277 ? -6.271 17.400 -2.723 1.00 95.69 277 SER A CA 1
ATOM 2087 C C . SER A 1 277 ? -7.434 18.347 -2.996 1.00 95.69 277 SER A C 1
ATOM 2089 O O . SER A 1 277 ? -8.576 18.111 -2.604 1.00 95.69 277 SER A O 1
ATOM 2091 N N . SER A 1 278 ? -7.154 19.417 -3.737 1.00 94.12 278 SER A N 1
ATOM 2092 C CA . SER A 1 278 ? -8.156 20.366 -4.222 1.00 94.12 278 SER A CA 1
ATOM 2093 C C . SER A 1 278 ? -8.952 19.857 -5.424 1.00 94.12 278 SER A C 1
ATOM 2095 O O . SER A 1 278 ? -9.940 20.488 -5.792 1.00 94.12 278 SER A O 1
ATOM 2097 N N . ALA A 1 279 ? -8.517 18.773 -6.070 1.00 93.00 279 ALA A N 1
ATOM 2098 C CA . ALA A 1 279 ? -9.197 18.199 -7.225 1.00 93.00 279 ALA A CA 1
ATOM 2099 C C . ALA A 1 279 ? -8.968 16.681 -7.304 1.00 93.00 279 ALA A C 1
ATOM 2101 O O . ALA A 1 279 ? -7.924 16.207 -6.858 1.00 93.00 279 ALA A O 1
ATOM 2102 N N . PRO A 1 280 ? -9.905 15.916 -7.890 1.00 93.19 280 PRO A N 1
ATOM 2103 C CA . PRO A 1 280 ? -9.681 14.501 -8.140 1.00 93.19 280 PRO A CA 1
ATOM 2104 C C . PRO A 1 280 ? -8.486 14.254 -9.072 1.00 93.19 280 PRO A C 1
ATOM 2106 O O . PRO A 1 280 ? -8.181 15.073 -9.943 1.00 93.19 280 PRO A O 1
ATOM 2109 N N . GLY A 1 281 ? -7.842 13.103 -8.925 1.00 93.50 281 GLY A N 1
ATOM 2110 C CA . GLY A 1 281 ? -6.710 12.681 -9.741 1.00 93.50 281 GLY A CA 1
ATOM 2111 C C . GLY A 1 281 ? -6.387 11.205 -9.549 1.00 93.50 281 GLY A C 1
ATOM 2112 O O . GLY A 1 281 ? -7.160 10.453 -8.963 1.00 93.50 281 GLY A O 1
ATOM 2113 N N . SER A 1 282 ? -5.236 10.776 -10.054 1.00 94.06 282 SER A N 1
ATOM 2114 C CA . SER A 1 282 ? -4.739 9.417 -9.845 1.00 94.06 282 SER A CA 1
ATOM 2115 C C . SER A 1 282 ? -3.236 9.344 -10.067 1.00 94.06 282 SER A C 1
ATOM 2117 O O . SER A 1 282 ? -2.682 10.149 -10.819 1.00 94.06 282 SER A O 1
ATOM 2119 N N . TYR A 1 283 ? -2.593 8.341 -9.483 1.00 93.19 283 TYR A N 1
ATOM 2120 C CA . TYR A 1 283 ? -1.195 8.000 -9.737 1.00 93.19 283 TYR A CA 1
ATOM 2121 C C . TYR A 1 283 ? -1.026 6.483 -9.857 1.00 93.19 283 TYR A C 1
ATOM 2123 O O . TYR A 1 283 ? -1.899 5.722 -9.444 1.00 93.19 283 TYR A O 1
ATOM 2131 N N . ASN A 1 284 ? 0.081 6.037 -10.451 1.00 89.69 284 ASN A N 1
ATOM 2132 C CA . ASN A 1 284 ? 0.376 4.614 -10.608 1.00 89.69 284 ASN A CA 1
ATOM 2133 C C . ASN A 1 284 ? 1.488 4.205 -9.654 1.00 89.69 284 ASN A C 1
ATOM 2135 O O . ASN A 1 284 ? 2.533 4.848 -9.603 1.00 89.69 284 ASN A O 1
ATOM 2139 N N . VAL A 1 285 ? 1.262 3.109 -8.943 1.00 88.25 285 VAL A N 1
ATOM 2140 C CA . VAL A 1 285 ? 2.267 2.425 -8.134 1.00 88.25 285 VAL A CA 1
ATOM 2141 C C . VAL A 1 285 ? 2.680 1.180 -8.902 1.00 88.25 285 VAL A C 1
ATOM 2143 O O . VAL A 1 285 ? 1.843 0.319 -9.173 1.00 88.25 285 VAL A O 1
ATOM 2146 N N . THR A 1 286 ? 3.953 1.089 -9.261 1.00 79.50 286 THR A N 1
ATOM 2147 C CA . THR A 1 286 ? 4.534 -0.090 -9.907 1.00 79.50 286 THR A CA 1
ATOM 2148 C C . THR A 1 286 ? 5.376 -0.852 -8.903 1.00 79.50 286 THR A C 1
ATOM 2150 O O . THR A 1 286 ? 6.027 -0.247 -8.046 1.00 79.50 286 THR A O 1
ATOM 2153 N N . ASN A 1 287 ? 5.352 -2.174 -9.009 1.00 65.38 287 ASN A N 1
ATOM 2154 C CA . ASN A 1 287 ? 6.343 -2.997 -8.334 1.00 65.38 287 ASN A CA 1
ATOM 2155 C C . ASN A 1 287 ? 7.586 -3.141 -9.184 1.00 65.38 287 ASN A C 1
ATOM 2157 O O . ASN A 1 287 ? 7.443 -3.077 -10.427 1.00 65.38 287 ASN A O 1
#

Secondary structure (DSSP, 8-state):
-EEEEEEEETTEEPPTT--EEEEETTEE-EEEEE-TTSEEEEEEPPSSS--S-TT-TTHHHHHHTT----PPPTTSSPPPTT-TT------PPTT-EEEEEETTEEEESPEE--TT------EEE-TTS-EEEEEEE-SEEEEEE--SEES--BHHHHTTT--EEEEEEE-TTS-EEEGGGT--B--SSBEEEEEE-SSSS-EEEEEEEEPPSEEEEEE-SSEEEE----SS-EEHHHHS-TTS-SEEEEE-TTS-EEEGGGT--EE-TTB-EEEE-SS-EEEEEE-

Foldseek 3Di:
DKAKAFEAEQNAADDAPFDKFKDFPNDTQWPKHGDPRRIIITDRDAADDQPDDQDDVCLVVCNVVVHDDDHQDFDPDDADPPDRGDRRPGTADQQTFIFMATNNFTWPPGDGDHHPDPDHDYIYGHPVQKYKDKAKAAAFKAKWAAQFFFPDFFPCQQCVFFDFDKKWWQDLVRDIDIPVNDPGGHGHFFIMITNTDDDHDITMGMGMHGQDQKDKHKAHPFKGKTHQNHQDKDFCCVFPPPQQFPKKWWQDNVRDIDIPVNDDTIDHHTTIMMTGHPHIDITMHGD